Protein AF-A0A4Z0YHY6-F1 (afdb_monomer_lite)

InterPro domains:
  IPR015915 Kelch-type beta-propeller [G3DSA:2.120.10.80] (9-255)
  IPR015915 Kelch-type beta-propeller [SSF117281] (80-239)

Sequence (255 aa):
MCSILDQRIVGNRLFFSSGNYTFDDDGLPGHNTSSLYWLFLNDPINVSGPIDLNSLGSTDLPNDSLTGGTSPEAGGAAGTFFYDHTTLYLYAGLVGPEADGINNALWAFNSTIDSWSLVQVEGGKISFGNDSEGVHARIPAQSFNSSSPQWTFETATSGIQGLNILKGVMVYVRKGQADLLIAFGGYQTAYTGVEFAAWPWDRRPFSDVFIYDIFSNTWYQQTATSDLPDLRTEFCAGVSSAPDDSSFQITIHGG

Organism: NCBI:txid37992

Structure (mmCIF, N/CA/C/O backbone):
data_AF-A0A4Z0YHY6-F1
#
_entry.id   AF-A0A4Z0YHY6-F1
#
loop_
_atom_site.group_PDB
_atom_site.id
_atom_site.type_symbol
_atom_site.label_atom_id
_atom_site.label_alt_id
_atom_site.label_comp_id
_atom_site.label_asym_id
_atom_site.label_entity_id
_atom_site.label_seq_id
_atom_site.pdbx_PDB_ins_code
_atom_site.Cartn_x
_atom_site.Cartn_y
_atom_site.Cartn_z
_atom_site.occupancy
_atom_site.B_iso_or_equiv
_atom_site.auth_seq_id
_atom_site.auth_comp_id
_atom_site.auth_asym_id
_atom_site.auth_atom_id
_atom_site.pdbx_PDB_model_num
ATOM 1 N N . MET A 1 1 ? 8.750 -14.500 0.483 1.00 39.44 1 MET A N 1
ATOM 2 C CA . MET A 1 1 ? 7.722 -13.753 -0.281 1.00 39.44 1 MET A CA 1
ATOM 3 C C . MET A 1 1 ? 7.095 -12.577 0.469 1.00 39.44 1 MET A C 1
ATOM 5 O O . MET A 1 1 ? 6.501 -11.754 -0.202 1.00 39.44 1 MET A O 1
ATOM 9 N N . CYS A 1 2 ? 7.280 -12.411 1.788 1.00 39.66 2 CYS A N 1
ATOM 10 C CA . CYS A 1 2 ? 6.976 -11.142 2.484 1.00 39.66 2 CYS A CA 1
ATOM 11 C C . CYS A 1 2 ? 8.065 -10.062 2.334 1.00 39.66 2 CYS A C 1
ATOM 13 O O . CYS A 1 2 ? 8.022 -9.054 3.019 1.00 39.66 2 CYS A O 1
ATOM 15 N N . SER A 1 3 ? 9.047 -10.287 1.459 1.00 46.66 3 SER A N 1
ATOM 16 C CA . SER A 1 3 ? 10.070 -9.306 1.082 1.00 46.66 3 SER A CA 1
ATOM 17 C C . SER A 1 3 ? 9.666 -8.473 -0.137 1.00 46.66 3 SER A C 1
ATOM 19 O O . SER A 1 3 ? 10.367 -7.534 -0.482 1.00 46.66 3 SER A O 1
ATOM 21 N N . ILE A 1 4 ? 8.566 -8.837 -0.810 1.00 51.53 4 ILE A N 1
ATOM 22 C CA . ILE A 1 4 ? 7.998 -8.046 -1.899 1.00 51.53 4 ILE A CA 1
ATOM 23 C C . ILE A 1 4 ? 6.922 -7.170 -1.283 1.00 51.53 4 ILE A C 1
ATOM 25 O O . ILE A 1 4 ? 5.800 -7.625 -1.058 1.00 51.53 4 ILE A O 1
ATOM 29 N N . LEU A 1 5 ? 7.325 -5.959 -0.922 1.00 51.66 5 LEU A N 1
ATOM 30 C CA . LEU A 1 5 ? 6.415 -4.905 -0.508 1.00 51.66 5 LEU A CA 1
ATOM 31 C C . LEU A 1 5 ? 5.869 -4.229 -1.769 1.00 51.66 5 LEU A C 1
ATOM 33 O O . LEU A 1 5 ? 6.511 -4.233 -2.819 1.00 51.66 5 LEU A O 1
ATOM 37 N N . ASP A 1 6 ? 4.641 -3.729 -1.665 1.00 61.59 6 ASP A N 1
ATOM 38 C CA . ASP A 1 6 ? 3.981 -2.957 -2.715 1.00 61.59 6 ASP A CA 1
ATOM 39 C C . ASP A 1 6 ? 3.929 -3.631 -4.081 1.00 61.59 6 ASP A C 1
ATOM 41 O O . ASP A 1 6 ? 4.303 -3.065 -5.092 1.00 61.59 6 ASP A O 1
ATOM 45 N N . GLN A 1 7 ? 3.420 -4.851 -4.157 1.00 70.50 7 GLN A N 1
ATOM 46 C CA . GLN A 1 7 ? 3.238 -5.540 -5.426 1.00 70.50 7 GLN A CA 1
ATOM 47 C C . GLN A 1 7 ? 1.902 -5.198 -6.095 1.00 70.50 7 GLN A C 1
ATOM 49 O O . GLN A 1 7 ? 0.862 -5.031 -5.444 1.00 70.50 7 GLN A O 1
ATOM 54 N N . ARG A 1 8 ? 1.888 -5.161 -7.431 1.00 76.81 8 ARG A N 1
ATOM 55 C CA . ARG A 1 8 ? 0.658 -4.935 -8.201 1.00 76.81 8 ARG A CA 1
ATOM 56 C C . ARG A 1 8 ? 0.549 -5.834 -9.416 1.00 76.81 8 ARG A C 1
ATOM 58 O O . ARG A 1 8 ? 1.450 -5.889 -10.242 1.00 76.81 8 ARG A O 1
ATOM 65 N N . ILE A 1 9 ? -0.593 -6.505 -9.550 1.00 79.19 9 ILE A N 1
ATOM 66 C CA . ILE A 1 9 ? -0.907 -7.281 -10.751 1.00 79.19 9 ILE A CA 1
ATOM 67 C C . ILE A 1 9 ? -1.573 -6.373 -11.783 1.00 79.19 9 ILE A C 1
ATOM 69 O O . ILE A 1 9 ? -2.584 -5.730 -11.497 1.00 79.19 9 ILE A O 1
ATOM 73 N N . VAL A 1 10 ? -1.014 -6.370 -12.989 1.00 82.44 10 VAL A N 1
ATOM 74 C CA . VAL A 1 10 ? -1.435 -5.573 -14.141 1.00 82.44 10 VAL A CA 1
ATOM 75 C C . VAL A 1 10 ? -1.359 -6.458 -15.382 1.00 82.44 10 VAL A C 1
ATOM 77 O O . VAL A 1 10 ? -0.279 -6.841 -15.836 1.00 82.44 10 VAL A O 1
ATOM 80 N N . GLY A 1 11 ? -2.517 -6.845 -15.918 1.00 84.12 11 GLY A N 1
ATOM 81 C CA . GLY A 1 11 ? -2.578 -7.847 -16.983 1.00 84.12 11 GLY A CA 1
ATOM 82 C C . GLY A 1 11 ? -1.977 -9.181 -16.525 1.00 84.12 11 GLY A C 1
ATOM 83 O O . GLY A 1 11 ? -2.433 -9.754 -15.540 1.00 84.12 11 GLY A O 1
ATOM 84 N N . ASN A 1 12 ? -0.951 -9.668 -17.230 1.00 88.06 12 ASN A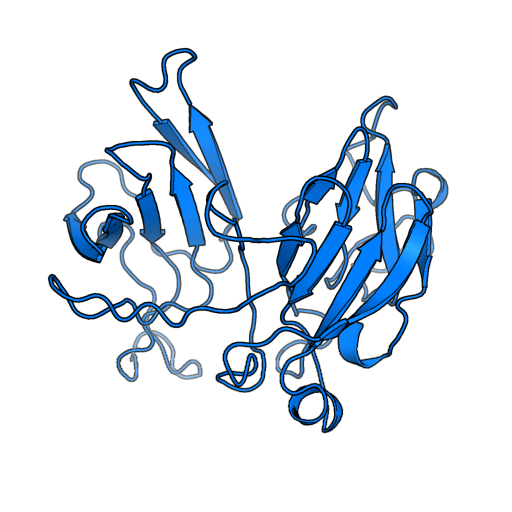 N 1
ATOM 85 C CA . ASN A 1 12 ? -0.218 -10.886 -16.863 1.00 88.06 12 ASN A CA 1
ATOM 86 C C . ASN A 1 12 ? 1.075 -10.615 -16.072 1.00 88.06 12 ASN A C 1
ATOM 88 O O . ASN A 1 12 ? 1.900 -11.518 -15.962 1.00 88.06 12 ASN A O 1
ATOM 92 N N . ARG A 1 13 ? 1.291 -9.393 -15.576 1.00 89.94 13 ARG A N 1
ATOM 93 C CA . ARG A 1 13 ? 2.526 -9.003 -14.892 1.00 89.94 13 ARG A CA 1
ATOM 94 C C . ARG A 1 13 ? 2.272 -8.685 -13.429 1.00 89.94 13 ARG A C 1
ATOM 96 O O . ARG A 1 13 ? 1.313 -7.987 -13.110 1.00 89.94 13 ARG A O 1
ATOM 103 N N . LEU A 1 14 ? 3.137 -9.185 -12.554 1.00 86.50 14 LEU A N 1
ATOM 104 C CA . LEU A 1 14 ? 3.212 -8.799 -11.147 1.00 86.50 14 LEU A CA 1
ATOM 105 C C . LEU A 1 14 ? 4.392 -7.846 -10.975 1.00 86.50 14 LEU A C 1
ATOM 107 O O . LEU A 1 14 ? 5.535 -8.289 -11.015 1.00 86.50 14 LEU A O 1
ATOM 111 N N . PHE A 1 15 ? 4.099 -6.564 -10.800 1.00 85.81 15 PHE A N 1
ATOM 112 C CA . PHE A 1 15 ? 5.071 -5.495 -10.600 1.00 85.81 15 PHE A CA 1
ATOM 113 C C . PHE A 1 15 ? 5.466 -5.359 -9.135 1.00 85.81 15 PHE A C 1
ATOM 115 O O . PHE A 1 15 ? 4.620 -5.565 -8.264 1.00 85.81 15 PHE A O 1
ATOM 122 N N . PHE A 1 16 ? 6.718 -4.984 -8.884 1.00 79.94 16 PHE A N 1
ATOM 123 C CA . PHE A 1 16 ? 7.255 -4.666 -7.562 1.00 79.94 16 PHE A CA 1
ATOM 124 C C . PHE A 1 16 ? 8.467 -3.727 -7.669 1.00 79.94 16 PHE A C 1
ATOM 126 O O . PHE A 1 16 ? 9.192 -3.736 -8.664 1.00 79.94 16 PHE A O 1
ATOM 133 N N . SER A 1 17 ? 8.660 -2.886 -6.658 1.00 77.00 17 SER A N 1
ATOM 134 C CA . SER A 1 17 ? 9.716 -1.866 -6.566 1.00 77.00 17 SER A CA 1
ATOM 135 C C . SER A 1 17 ? 10.022 -1.610 -5.090 1.00 77.00 17 SER A C 1
ATOM 137 O O . SER A 1 17 ? 9.303 -2.121 -4.238 1.00 77.00 17 SER A O 1
ATOM 139 N N . SER A 1 18 ? 11.062 -0.828 -4.793 1.00 64.06 18 SER A N 1
ATOM 140 C CA . SER A 1 18 ? 11.225 -0.132 -3.505 1.00 64.06 18 SER A CA 1
ATOM 141 C C . SER A 1 18 ? 11.144 -1.071 -2.285 1.00 64.06 18 SER A C 1
ATOM 143 O O . SER A 1 18 ? 10.117 -1.224 -1.631 1.00 64.06 18 SER A O 1
ATOM 145 N N . GLY A 1 19 ? 12.253 -1.757 -2.009 1.00 62.94 19 GLY A N 1
ATOM 146 C CA . GLY A 1 19 ? 12.391 -2.704 -0.905 1.00 62.94 19 GLY A CA 1
ATOM 147 C C . GLY A 1 19 ? 13.716 -3.461 -0.971 1.00 62.94 19 GLY A C 1
ATOM 148 O O . GLY A 1 19 ? 14.454 -3.357 -1.955 1.00 62.94 19 GLY A O 1
ATOM 149 N N . ASN A 1 20 ? 13.993 -4.243 0.072 1.00 67.06 20 ASN A N 1
ATOM 150 C CA . ASN A 1 20 ? 15.154 -5.124 0.133 1.00 67.06 20 ASN A CA 1
ATOM 151 C C . ASN A 1 20 ? 14.797 -6.513 -0.407 1.00 67.06 20 ASN A C 1
ATOM 153 O O . ASN A 1 20 ? 14.016 -7.258 0.194 1.00 67.06 20 ASN A O 1
ATOM 157 N N . TYR A 1 21 ? 15.417 -6.882 -1.524 1.00 73.06 21 TYR A N 1
ATOM 158 C CA . TYR A 1 21 ? 15.187 -8.150 -2.212 1.00 73.06 21 TYR A CA 1
ATOM 159 C C . TYR A 1 21 ? 16.458 -8.990 -2.210 1.00 73.06 21 TYR A C 1
ATOM 161 O O . TYR A 1 21 ? 17.564 -8.462 -2.239 1.00 73.06 21 TYR A O 1
ATOM 169 N N . THR A 1 22 ? 16.311 -10.312 -2.162 1.00 76.31 22 THR A N 1
ATOM 170 C CA . THR A 1 22 ? 17.435 -11.240 -2.334 1.00 76.31 22 THR A CA 1
ATOM 171 C C . THR A 1 22 ? 17.350 -11.842 -3.726 1.00 76.31 22 THR A C 1
ATOM 173 O O . THR A 1 22 ? 16.413 -12.600 -4.001 1.00 76.31 22 THR A O 1
ATOM 176 N N . PHE A 1 23 ? 18.315 -11.504 -4.576 1.00 81.31 23 PHE A N 1
ATOM 177 C CA . PHE A 1 23 ? 18.459 -12.046 -5.924 1.00 81.31 23 PHE A CA 1
ATOM 178 C C . PHE A 1 23 ? 19.578 -13.094 -5.989 1.00 81.31 23 PHE A C 1
ATOM 180 O O . PHE A 1 23 ? 20.282 -13.342 -5.008 1.00 81.31 23 PHE A O 1
ATOM 187 N N . ASP A 1 24 ? 19.690 -13.777 -7.123 1.00 82.94 24 ASP A N 1
ATOM 188 C CA . ASP A 1 24 ? 20.704 -14.799 -7.396 1.00 82.94 24 ASP A CA 1
ATOM 189 C C . ASP A 1 24 ? 21.985 -14.259 -8.068 1.00 82.94 24 ASP A C 1
ATOM 191 O O . ASP A 1 24 ? 22.780 -15.034 -8.601 1.00 82.94 24 ASP A O 1
ATOM 195 N N . ASP A 1 25 ? 22.212 -12.946 -8.019 1.00 76.44 25 ASP A N 1
ATOM 196 C CA . ASP A 1 25 ? 23.316 -12.234 -8.674 1.00 76.44 25 ASP A CA 1
ATOM 197 C C . ASP A 1 25 ? 24.628 -12.215 -7.889 1.00 76.44 25 ASP A C 1
ATOM 199 O O . ASP A 1 25 ? 25.696 -12.439 -8.464 1.00 76.44 25 ASP A O 1
ATOM 203 N N . ASP A 1 26 ? 24.576 -11.894 -6.599 1.00 70.06 26 ASP A N 1
ATOM 204 C CA . ASP A 1 26 ? 25.758 -11.500 -5.826 1.00 70.06 26 ASP A CA 1
ATOM 205 C C . ASP A 1 26 ? 26.006 -12.374 -4.586 1.00 70.06 26 ASP A C 1
ATOM 207 O O . ASP A 1 26 ? 27.059 -12.281 -3.947 1.00 70.06 26 ASP A O 1
ATOM 211 N N . GLY A 1 27 ? 25.063 -13.265 -4.262 1.00 70.94 27 GLY A N 1
ATOM 212 C CA . GLY A 1 27 ? 25.114 -14.116 -3.074 1.00 70.94 27 GLY A CA 1
ATOM 213 C C . GLY A 1 27 ? 25.055 -13.338 -1.754 1.00 70.94 27 GLY A C 1
ATOM 214 O O . GLY A 1 27 ? 25.327 -13.922 -0.698 1.00 70.94 27 GLY A O 1
ATOM 215 N N . LEU A 1 28 ? 24.729 -12.043 -1.794 1.00 67.38 28 LEU A N 1
ATOM 216 C CA . LEU A 1 28 ? 24.553 -11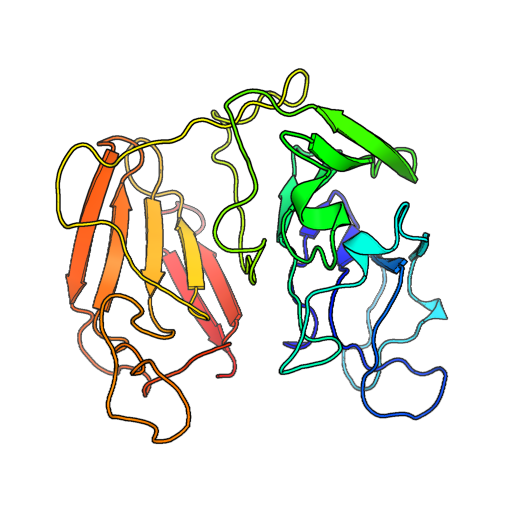.203 -0.621 1.00 67.38 28 LEU A CA 1
ATOM 217 C C . LEU A 1 28 ? 23.135 -11.371 -0.047 1.00 67.38 28 LEU A C 1
ATOM 219 O O . LEU A 1 28 ? 22.169 -11.622 -0.771 1.00 67.38 28 LEU A O 1
ATOM 223 N N . PRO A 1 29 ? 22.976 -11.244 1.282 1.00 64.56 29 PRO A N 1
ATOM 224 C CA . PRO A 1 29 ? 21.655 -11.074 1.877 1.00 64.56 29 PRO A CA 1
ATOM 225 C C . PRO A 1 29 ? 21.033 -9.755 1.388 1.00 64.56 29 PRO A C 1
ATOM 227 O O . PRO A 1 29 ? 21.762 -8.826 1.054 1.00 64.56 29 PRO A O 1
ATOM 230 N N . GLY A 1 30 ? 19.695 -9.706 1.333 1.00 68.94 30 GLY A N 1
ATOM 231 C CA . GLY A 1 30 ? 18.936 -8.769 0.495 1.00 68.94 30 GLY A CA 1
ATOM 232 C C . GLY A 1 30 ? 19.400 -7.307 0.464 1.00 68.94 30 GLY A C 1
ATOM 233 O O . GLY A 1 30 ? 19.801 -6.742 1.480 1.00 68.94 30 GLY A O 1
ATOM 234 N N . HIS A 1 31 ? 19.302 -6.707 -0.723 1.00 64.75 31 HIS A N 1
ATOM 235 C CA . HIS A 1 31 ? 19.806 -5.376 -1.037 1.00 64.75 31 HIS A CA 1
ATOM 236 C C . HIS A 1 31 ? 18.758 -4.509 -1.756 1.00 64.75 31 HIS A C 1
ATOM 238 O O . HIS A 1 31 ? 17.757 -5.001 -2.288 1.00 64.75 31 HIS A O 1
ATOM 244 N N . ASN A 1 32 ? 19.018 -3.200 -1.765 1.00 63.41 32 ASN A N 1
ATOM 245 C CA . ASN A 1 32 ? 18.187 -2.198 -2.420 1.00 63.41 32 ASN A CA 1
ATOM 246 C C . ASN A 1 32 ? 18.254 -2.253 -3.929 1.00 63.41 32 ASN A C 1
ATOM 248 O O . ASN A 1 32 ? 19.311 -2.484 -4.510 1.00 63.41 32 ASN A O 1
ATOM 252 N N . THR A 1 33 ? 17.145 -1.879 -4.554 1.00 67.50 33 THR A N 1
ATOM 253 C CA . THR A 1 33 ? 17.055 -1.822 -6.006 1.00 67.50 33 THR A CA 1
ATOM 254 C C . THR A 1 33 ? 16.672 -0.438 -6.498 1.00 67.50 33 THR A C 1
ATOM 256 O O . THR A 1 33 ? 15.883 0.267 -5.873 1.00 67.50 33 THR A O 1
ATOM 259 N N . SER A 1 34 ? 17.235 -0.057 -7.642 1.00 73.56 34 SER A N 1
ATOM 260 C CA . SER A 1 34 ? 16.927 1.184 -8.358 1.00 73.56 34 SER A CA 1
ATOM 261 C C . SER A 1 34 ? 16.074 0.934 -9.604 1.00 73.56 34 SER A C 1
ATOM 263 O O . SER A 1 34 ? 16.131 1.698 -10.570 1.00 73.56 34 SER A O 1
ATOM 265 N N . SER A 1 35 ? 15.303 -0.155 -9.602 1.00 81.38 35 SER A N 1
ATOM 266 C CA . SER A 1 35 ? 14.544 -0.616 -10.761 1.00 81.38 35 SER A CA 1
ATOM 267 C C . SER A 1 35 ? 13.123 -0.991 -10.368 1.00 81.38 35 SER A C 1
ATOM 269 O O . SER A 1 35 ? 12.872 -1.515 -9.283 1.00 81.38 35 SER A O 1
ATOM 271 N N . LEU A 1 36 ? 12.197 -0.762 -11.294 1.00 83.88 36 LEU A N 1
ATOM 272 C CA . LEU A 1 36 ? 10.888 -1.398 -11.271 1.00 83.88 36 LEU A CA 1
ATOM 273 C C . LEU A 1 36 ? 11.030 -2.776 -11.918 1.00 83.88 36 LEU A C 1
ATOM 275 O O . LEU A 1 36 ? 11.451 -2.862 -13.072 1.00 83.88 36 LEU A O 1
ATOM 279 N N . TYR A 1 37 ? 10.646 -3.827 -11.199 1.00 87.12 37 TYR A N 1
ATOM 280 C CA . TYR A 1 37 ? 10.663 -5.202 -11.691 1.00 87.12 37 TYR A CA 1
ATOM 281 C C . TYR A 1 37 ? 9.257 -5.724 -11.947 1.00 87.12 37 TYR A C 1
ATOM 283 O O . TYR A 1 37 ? 8.280 -5.267 -11.346 1.00 87.12 37 TYR A O 1
ATOM 291 N N . TRP A 1 38 ? 9.154 -6.739 -12.803 1.00 89.75 38 TRP A N 1
ATOM 292 C CA . TRP A 1 38 ? 7.947 -7.543 -12.916 1.00 89.75 38 TRP A CA 1
ATOM 293 C C . TRP A 1 38 ? 8.212 -9.007 -13.251 1.00 89.75 38 TRP A C 1
ATOM 295 O O . TRP A 1 38 ? 9.109 -9.350 -14.020 1.00 89.75 38 TRP A O 1
ATOM 305 N N . LEU A 1 39 ? 7.348 -9.864 -12.707 1.00 89.75 39 LEU A N 1
ATOM 306 C CA . LEU A 1 39 ? 7.235 -11.281 -13.049 1.00 89.75 39 LEU A CA 1
ATOM 307 C C . LEU A 1 39 ? 6.111 -11.488 -14.065 1.00 89.75 39 LEU A C 1
ATOM 309 O O . LEU A 1 39 ? 5.045 -10.879 -13.943 1.00 89.75 39 LEU A O 1
ATOM 313 N N . PHE A 1 40 ? 6.305 -12.398 -15.017 1.00 89.75 40 PHE A N 1
ATOM 314 C CA . PHE A 1 40 ? 5.243 -12.845 -15.917 1.00 89.75 40 PHE A CA 1
ATOM 315 C C . PHE A 1 40 ? 4.461 -13.999 -15.279 1.00 89.75 40 PHE A C 1
ATOM 317 O O . PHE A 1 40 ? 4.979 -15.086 -15.060 1.00 89.75 40 PHE A O 1
ATOM 324 N N . LEU A 1 41 ? 3.177 -13.780 -15.006 1.00 86.62 41 LEU A N 1
ATOM 325 C CA . LEU A 1 41 ? 2.289 -14.745 -14.343 1.00 86.62 41 LEU A CA 1
ATOM 326 C C . LEU A 1 41 ? 1.884 -15.931 -15.229 1.00 86.62 41 LEU A C 1
ATOM 328 O O . LEU A 1 41 ? 1.258 -16.873 -14.748 1.00 86.62 41 LEU A O 1
ATOM 332 N N . ASN A 1 42 ? 2.215 -15.877 -16.519 1.00 89.56 42 ASN A N 1
ATOM 333 C CA . ASN A 1 42 ? 2.017 -16.995 -17.438 1.00 89.56 42 ASN A CA 1
ATOM 334 C C . ASN A 1 42 ? 3.170 -18.006 -17.383 1.00 89.56 42 ASN A C 1
ATOM 336 O O . ASN A 1 42 ? 3.014 -19.114 -17.896 1.00 89.56 42 ASN A O 1
ATOM 340 N N . ASP A 1 43 ? 4.290 -17.633 -16.763 1.00 86.75 43 ASP A N 1
ATOM 341 C CA . ASP A 1 43 ? 5.480 -18.462 -16.672 1.00 86.75 43 ASP A CA 1
ATOM 342 C C . ASP A 1 43 ? 5.590 -19.086 -15.270 1.00 86.75 43 ASP A C 1
ATOM 344 O O . ASP A 1 43 ? 5.167 -18.482 -14.278 1.00 86.75 43 ASP A O 1
ATOM 348 N N . PRO A 1 44 ? 6.123 -20.314 -15.139 1.00 82.88 44 PRO A N 1
ATOM 349 C CA . PRO A 1 44 ? 6.373 -20.910 -13.833 1.00 82.88 44 PRO A CA 1
ATOM 350 C C . PRO A 1 44 ? 7.409 -20.095 -13.053 1.00 82.88 44 PRO A C 1
ATOM 352 O O . PRO A 1 44 ? 8.513 -19.866 -13.539 1.00 82.88 44 PRO A O 1
ATOM 355 N N . ILE A 1 45 ? 7.077 -19.723 -11.817 1.00 79.50 45 ILE A N 1
ATOM 356 C CA . ILE A 1 45 ? 7.968 -18.961 -10.936 1.00 79.50 45 ILE A CA 1
ATOM 357 C C . ILE A 1 45 ? 8.483 -19.890 -9.839 1.00 79.50 45 ILE A C 1
ATOM 359 O O . ILE A 1 45 ? 7.695 -20.511 -9.119 1.00 79.50 45 ILE A O 1
ATOM 363 N N . ASN A 1 46 ? 9.806 -19.983 -9.689 1.00 77.06 46 ASN A N 1
ATOM 364 C CA . ASN A 1 46 ? 10.390 -20.675 -8.548 1.00 77.06 46 ASN A CA 1
ATOM 365 C C . ASN A 1 46 ? 10.242 -19.805 -7.295 1.00 77.06 46 ASN A C 1
ATOM 367 O O . ASN A 1 46 ? 10.780 -18.708 -7.210 1.00 77.06 46 ASN A O 1
ATOM 371 N N . VAL A 1 47 ? 9.510 -20.319 -6.312 1.00 72.94 47 VAL A N 1
ATOM 372 C CA . VAL A 1 47 ? 9.253 -19.630 -5.040 1.00 72.94 47 VAL A CA 1
ATOM 373 C C . VAL A 1 47 ? 10.226 -20.046 -3.931 1.00 72.94 47 VAL A C 1
ATOM 375 O O . VAL A 1 47 ? 10.114 -19.580 -2.798 1.00 72.94 47 VAL A O 1
ATOM 378 N N . SER A 1 48 ? 11.152 -20.959 -4.242 1.00 73.06 48 SER A N 1
ATOM 379 C CA . SER A 1 48 ? 12.129 -21.533 -3.323 1.00 73.06 48 SER A CA 1
ATOM 380 C C . SER A 1 48 ? 13.527 -20.994 -3.620 1.00 73.06 48 SER A C 1
ATOM 382 O O . SER A 1 48 ? 14.192 -21.469 -4.541 1.00 73.06 48 SER A O 1
ATOM 384 N N . GLY A 1 49 ? 13.991 -20.061 -2.786 1.00 75.69 49 GLY A N 1
ATOM 385 C CA . GLY A 1 49 ? 15.323 -19.454 -2.869 1.00 75.69 49 GLY A CA 1
ATOM 386 C C . GLY A 1 49 ? 15.289 -17.961 -3.223 1.00 75.69 49 GLY A C 1
ATOM 387 O O . GLY A 1 49 ? 14.217 -17.352 -3.162 1.00 75.69 49 GLY A O 1
ATOM 388 N N . PRO A 1 50 ? 16.457 -17.369 -3.539 1.00 79.62 50 PRO A N 1
ATOM 389 C CA . PRO A 1 50 ? 16.557 -16.027 -4.111 1.00 79.62 50 PRO A CA 1
ATOM 390 C C . PRO A 1 50 ? 15.775 -15.886 -5.425 1.00 79.62 50 PRO A C 1
ATOM 392 O O . PRO A 1 50 ? 15.518 -16.877 -6.109 1.00 79.62 50 PRO A O 1
ATOM 395 N N . ILE A 1 51 ? 15.394 -14.655 -5.768 1.00 81.94 51 ILE A N 1
ATOM 396 C CA . ILE A 1 51 ? 14.681 -14.337 -7.012 1.00 81.94 51 ILE A CA 1
ATOM 397 C C . ILE A 1 51 ? 15.677 -14.383 -8.182 1.00 81.94 51 ILE A C 1
ATOM 399 O O . ILE A 1 51 ? 16.680 -13.679 -8.144 1.00 81.94 51 ILE A O 1
ATOM 403 N N . ASP A 1 52 ? 15.383 -15.174 -9.218 1.00 86.06 52 ASP A N 1
ATOM 404 C CA . ASP A 1 52 ? 16.195 -15.234 -10.445 1.00 86.06 52 ASP A CA 1
ATOM 405 C C . ASP A 1 52 ? 16.022 -13.952 -11.264 1.00 86.06 52 ASP A C 1
ATOM 407 O O . ASP A 1 52 ? 14.944 -13.710 -11.819 1.00 86.06 52 ASP A O 1
ATOM 411 N N . LEU A 1 53 ? 17.070 -13.132 -11.363 1.00 85.06 53 LEU A N 1
ATOM 412 C CA . LEU A 1 53 ? 17.017 -11.861 -12.098 1.00 85.06 53 LEU A CA 1
ATOM 413 C C . LEU A 1 53 ? 16.737 -12.042 -13.591 1.00 85.06 53 LEU A C 1
ATOM 415 O O . LEU A 1 53 ? 16.111 -11.178 -14.201 1.00 85.06 53 LEU A O 1
ATOM 419 N N . ASN A 1 54 ? 17.132 -13.171 -14.183 1.00 86.31 54 ASN A N 1
ATOM 420 C CA . ASN A 1 54 ? 16.881 -13.448 -15.600 1.00 86.31 54 ASN A CA 1
ATOM 421 C C . ASN A 1 54 ? 15.412 -13.794 -15.875 1.00 86.31 54 ASN A C 1
ATOM 423 O O . ASN A 1 54 ? 14.984 -13.781 -17.029 1.00 86.31 54 ASN A O 1
ATOM 427 N N . SER A 1 55 ? 14.642 -14.105 -14.828 1.00 86.75 55 SER A N 1
ATOM 428 C CA . SER A 1 55 ? 13.200 -14.359 -14.916 1.00 86.75 55 SER A CA 1
ATOM 429 C C . SER A 1 55 ? 12.352 -13.081 -14.868 1.00 86.75 55 SER A C 1
ATOM 431 O O . SER A 1 55 ? 11.133 -13.140 -15.047 1.00 86.75 55 SER A O 1
ATOM 433 N N . LEU A 1 56 ? 12.982 -11.926 -14.633 1.00 89.12 56 LEU A N 1
ATOM 434 C CA . LEU A 1 56 ? 12.310 -10.644 -14.460 1.00 89.12 56 LEU A CA 1
ATOM 435 C C . LEU A 1 56 ? 12.391 -9.791 -15.724 1.00 89.12 56 LEU A C 1
ATOM 437 O O . LEU A 1 56 ? 13.417 -9.729 -16.399 1.00 89.12 56 LEU A O 1
ATOM 441 N N . GLY A 1 57 ? 11.317 -9.057 -16.001 1.00 91.56 57 GLY A N 1
ATOM 442 C CA . GLY A 1 57 ? 11.445 -7.817 -16.757 1.00 91.56 57 GLY A CA 1
ATOM 443 C C . GLY A 1 57 ? 11.768 -6.664 -15.811 1.00 91.56 57 GLY A C 1
ATOM 444 O O . GLY A 1 57 ? 11.370 -6.687 -14.642 1.00 91.56 57 GLY A O 1
ATOM 445 N N . SER A 1 58 ? 12.497 -5.665 -16.303 1.00 90.38 58 SER A N 1
ATOM 446 C CA . SER A 1 58 ? 12.863 -4.499 -15.507 1.00 90.38 58 SER A CA 1
ATOM 447 C C . SER A 1 58 ? 12.990 -3.227 -16.341 1.00 90.38 58 SER A C 1
ATOM 449 O O . SER A 1 58 ? 13.196 -3.258 -17.556 1.00 90.38 58 SER A O 1
ATOM 451 N N . THR A 1 59 ? 12.869 -2.092 -15.660 1.00 89.62 59 THR A N 1
ATOM 452 C CA . THR A 1 59 ? 13.288 -0.778 -16.152 1.00 89.62 59 THR A CA 1
ATOM 453 C C . THR A 1 59 ? 13.929 -0.002 -15.013 1.00 89.62 59 THR A C 1
ATOM 455 O O . THR A 1 59 ? 13.520 -0.137 -13.856 1.00 89.62 59 THR A O 1
ATOM 458 N N . ASP A 1 60 ? 14.881 0.865 -15.346 1.00 86.19 60 ASP A N 1
ATOM 459 C CA . ASP A 1 60 ? 15.415 1.830 -14.390 1.00 86.19 60 ASP A CA 1
ATOM 460 C C . ASP A 1 60 ? 14.301 2.754 -13.893 1.00 86.19 60 ASP A C 1
ATOM 462 O O . ASP A 1 60 ? 13.374 3.106 -14.642 1.00 86.19 60 ASP A O 1
ATOM 466 N N . LEU A 1 61 ? 14.389 3.134 -12.618 1.00 80.62 61 LEU A N 1
ATOM 467 C CA . LEU A 1 61 ? 13.531 4.167 -12.059 1.00 80.62 61 LEU A CA 1
ATOM 468 C C . LEU A 1 61 ? 13.890 5.525 -12.689 1.00 80.62 61 LEU A C 1
ATOM 470 O O . LEU A 1 61 ? 15.064 5.830 -12.896 1.00 80.62 61 LEU A O 1
ATOM 474 N N . PRO A 1 62 ? 12.900 6.381 -12.980 1.00 79.69 62 PRO A N 1
ATOM 475 C CA . PRO A 1 62 ? 13.125 7.650 -13.671 1.00 79.69 62 PRO A CA 1
ATOM 476 C C . PRO A 1 62 ? 13.761 8.726 -12.778 1.00 79.69 62 PRO A C 1
ATOM 478 O O . PRO A 1 62 ? 14.074 9.818 -13.258 1.00 79.69 62 PRO A O 1
ATOM 481 N N . ASN A 1 63 ? 13.897 8.463 -11.475 1.00 75.62 63 ASN A N 1
ATOM 482 C CA . ASN A 1 63 ? 14.449 9.400 -10.511 1.00 75.62 63 ASN A CA 1
ATOM 483 C C . ASN A 1 63 ? 14.954 8.681 -9.251 1.00 75.62 63 ASN A C 1
ATOM 485 O O . ASN A 1 63 ? 14.263 7.803 -8.735 1.00 75.62 63 ASN A O 1
ATOM 489 N N . ASP A 1 64 ? 16.095 9.122 -8.716 1.00 69.81 64 ASP A N 1
ATOM 490 C CA . ASP A 1 64 ? 16.712 8.558 -7.507 1.00 69.81 64 ASP A CA 1
ATOM 491 C C . ASP A 1 64 ? 15.821 8.676 -6.267 1.00 69.81 64 ASP A C 1
ATOM 493 O O . ASP A 1 64 ? 15.906 7.845 -5.367 1.00 69.81 64 ASP A O 1
ATOM 497 N N . SER A 1 65 ? 14.910 9.652 -6.228 1.00 65.25 65 SER A N 1
ATOM 498 C CA . SER A 1 65 ? 13.931 9.751 -5.143 1.00 65.25 65 SER A CA 1
ATOM 499 C C . SER A 1 65 ? 13.062 8.494 -5.023 1.00 65.25 65 SER A C 1
ATOM 501 O O . SER A 1 65 ? 12.663 8.158 -3.924 1.00 65.25 65 SER A O 1
ATOM 503 N N . LEU A 1 66 ? 12.832 7.727 -6.094 1.00 67.31 66 LEU A N 1
ATOM 504 C CA . LEU A 1 66 ? 12.037 6.489 -6.043 1.00 67.31 66 LEU A CA 1
ATOM 505 C C . LEU A 1 66 ? 12.791 5.277 -5.466 1.00 67.31 66 LEU A C 1
ATOM 507 O O . LEU A 1 66 ? 12.208 4.201 -5.321 1.00 67.31 66 LEU A O 1
ATOM 511 N N . THR A 1 67 ? 14.079 5.426 -5.155 1.00 61.53 67 THR A N 1
ATOM 512 C CA . THR A 1 67 ? 14.930 4.324 -4.675 1.00 61.53 67 THR A CA 1
ATOM 513 C C . THR A 1 67 ? 14.715 3.974 -3.195 1.00 61.53 67 THR A C 1
ATOM 515 O O . THR A 1 67 ? 15.294 2.999 -2.717 1.00 61.53 67 THR A O 1
ATOM 518 N N . GLY A 1 68 ? 13.855 4.707 -2.473 1.00 54.53 68 GLY A N 1
ATOM 519 C CA . GLY A 1 68 ? 13.452 4.415 -1.092 1.00 54.53 68 GLY A CA 1
ATOM 520 C C . GLY A 1 68 ? 13.714 5.558 -0.098 1.00 54.53 68 GLY A C 1
ATOM 521 O O . GLY A 1 68 ? 14.275 6.577 -0.471 1.00 54.53 68 GLY A O 1
ATOM 522 N N . GLY A 1 69 ? 13.297 5.332 1.161 1.00 49.69 69 GLY A N 1
ATOM 523 C CA . GLY A 1 69 ? 13.146 6.182 2.366 1.00 49.69 69 GLY A CA 1
ATOM 524 C C . GLY A 1 69 ? 14.413 6.346 3.228 1.00 49.69 69 GLY A C 1
ATOM 525 O O . GLY A 1 69 ? 15.366 5.576 3.101 1.00 49.69 69 GLY A O 1
ATOM 526 N N . THR A 1 70 ? 14.449 7.350 4.121 1.00 44.91 70 THR A N 1
ATOM 527 C CA . THR A 1 70 ? 15.582 7.593 5.040 1.00 44.91 70 THR A CA 1
ATOM 528 C C . THR A 1 70 ? 15.449 6.782 6.330 1.00 44.91 70 THR A C 1
ATOM 530 O O . THR A 1 70 ? 14.378 6.787 6.921 1.00 44.91 70 THR A O 1
ATOM 533 N N . SER A 1 71 ? 16.570 6.195 6.780 1.00 37.44 71 SER A N 1
ATOM 534 C CA . SER A 1 71 ? 16.952 5.751 8.145 1.00 37.44 71 SER A CA 1
ATOM 535 C C . SER A 1 71 ? 15.877 5.823 9.266 1.00 37.44 71 SER A C 1
ATOM 537 O O . SER A 1 71 ? 15.314 6.894 9.495 1.00 37.44 71 SER A O 1
ATOM 539 N N . PRO A 1 72 ? 15.664 4.748 10.065 1.00 41.44 72 PRO A N 1
ATOM 540 C CA . PRO A 1 72 ? 16.729 3.891 10.598 1.00 41.44 72 PRO A CA 1
ATOM 541 C C . PRO A 1 72 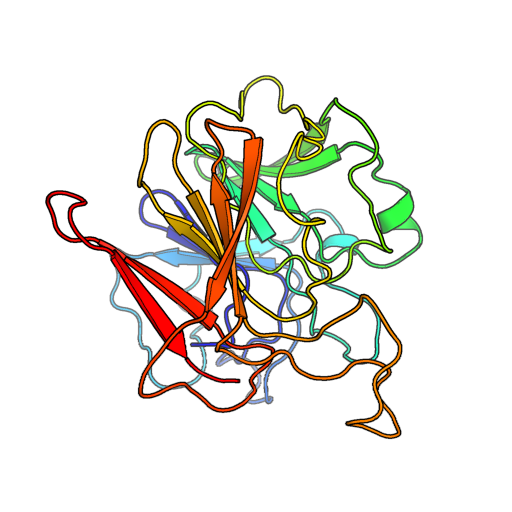? 17.134 2.706 9.720 1.00 41.44 72 PRO A C 1
ATOM 543 O O . PRO A 1 72 ? 18.170 2.109 9.994 1.00 41.44 72 PRO A O 1
ATOM 546 N N . GLU A 1 73 ? 16.409 2.402 8.642 1.00 47.06 73 GLU A N 1
ATOM 547 C CA . GLU A 1 73 ? 16.814 1.345 7.712 1.00 47.06 73 GLU A CA 1
ATOM 548 C C . GLU A 1 73 ? 17.122 1.905 6.325 1.00 47.06 73 GLU A C 1
ATOM 550 O O . GLU A 1 73 ? 16.243 2.367 5.598 1.00 47.06 73 GLU A O 1
ATOM 555 N N . ALA A 1 74 ? 18.402 1.856 5.948 1.00 38.28 74 ALA A N 1
ATOM 556 C CA . ALA A 1 74 ? 18.791 1.967 4.552 1.00 38.28 74 ALA A CA 1
ATOM 557 C C . ALA A 1 74 ? 18.132 0.805 3.791 1.00 38.28 74 ALA A C 1
ATOM 559 O O . ALA A 1 74 ? 18.483 -0.354 4.000 1.00 38.28 74 ALA A O 1
ATOM 560 N N . GLY A 1 75 ? 17.155 1.130 2.945 1.00 40.09 75 GLY A N 1
ATOM 561 C CA . GLY A 1 75 ? 16.489 0.168 2.069 1.00 40.09 75 GLY A CA 1
ATOM 562 C C . GLY A 1 75 ? 15.161 -0.432 2.489 1.00 40.09 75 GLY A C 1
ATOM 563 O O . GLY A 1 75 ? 14.670 -1.368 1.863 1.00 40.09 75 GLY A O 1
ATOM 564 N N . GLY A 1 76 ? 14.546 0.127 3.526 1.00 43.22 76 GLY A N 1
ATOM 565 C CA . GLY A 1 76 ? 13.270 -0.364 4.043 1.00 43.22 76 GLY A CA 1
ATOM 566 C C . GLY A 1 76 ? 12.003 0.272 3.461 1.00 43.22 76 GLY A C 1
ATOM 567 O O . GLY A 1 76 ? 10.926 -0.020 3.966 1.00 43.22 76 GLY A O 1
ATOM 568 N N . ALA A 1 77 ? 12.059 1.169 2.473 1.00 51.38 77 ALA A N 1
ATOM 569 C CA . ALA A 1 77 ? 10.882 2.004 2.214 1.00 51.38 77 ALA A CA 1
ATOM 570 C C . ALA A 1 77 ? 9.960 1.480 1.117 1.00 51.38 77 ALA A C 1
ATOM 572 O O . ALA A 1 77 ? 10.177 1.709 -0.073 1.00 51.38 77 ALA A O 1
ATOM 573 N N . ALA A 1 78 ? 8.895 0.852 1.599 1.00 51.94 78 ALA A N 1
ATOM 574 C CA . ALA A 1 78 ? 7.642 0.608 0.910 1.00 51.94 78 ALA A CA 1
ATOM 575 C C . ALA A 1 78 ? 7.068 1.904 0.298 1.00 51.94 78 ALA A C 1
ATOM 577 O O . ALA A 1 78 ? 6.852 2.900 1.003 1.00 51.94 78 ALA A O 1
ATOM 578 N N . GLY A 1 79 ? 6.836 1.879 -1.012 1.00 56.44 79 GLY A N 1
ATOM 579 C CA . GLY A 1 79 ? 6.083 2.881 -1.755 1.00 56.44 79 GLY A CA 1
ATOM 580 C C . GLY A 1 79 ? 4.924 2.196 -2.467 1.00 56.44 79 GLY A C 1
ATOM 581 O O . GLY A 1 79 ? 5.129 1.267 -3.234 1.00 56.44 79 GLY A O 1
ATOM 582 N N . THR A 1 80 ? 3.694 2.647 -2.254 1.00 62.56 80 THR A N 1
ATOM 583 C CA . THR A 1 80 ? 2.499 1.980 -2.762 1.00 62.56 80 THR A CA 1
ATOM 584 C C . THR A 1 80 ? 2.190 2.304 -4.227 1.00 62.56 80 THR A C 1
ATOM 586 O O . THR A 1 80 ? 2.302 3.447 -4.677 1.00 62.56 80 THR A O 1
ATOM 589 N N . PHE A 1 81 ? 1.725 1.302 -4.981 1.00 71.62 81 PHE A N 1
ATOM 590 C CA . PHE A 1 81 ? 1.195 1.505 -6.332 1.00 71.62 81 PHE A CA 1
ATOM 591 C C . PHE A 1 81 ? -0.310 1.800 -6.316 1.00 71.62 81 PHE A C 1
ATOM 593 O O . PHE A 1 81 ? -1.139 0.930 -6.016 1.00 71.62 81 PHE A O 1
ATOM 600 N N . PHE A 1 82 ? -0.687 2.988 -6.781 1.00 73.62 82 PHE A N 1
ATOM 601 C CA . PHE A 1 82 ? -2.018 3.228 -7.337 1.00 73.62 82 PHE A CA 1
ATOM 602 C C . PHE A 1 82 ? -2.061 2.691 -8.771 1.00 73.62 82 PHE A C 1
ATOM 604 O O . PHE A 1 82 ? -1.039 2.613 -9.446 1.00 73.62 82 PHE A O 1
ATOM 611 N N . TYR A 1 83 ? -3.228 2.263 -9.247 1.00 74.19 83 TYR A N 1
ATOM 612 C CA . TYR A 1 83 ? -3.332 1.629 -10.560 1.00 74.19 83 TYR A CA 1
ATOM 613 C C . TYR A 1 83 ? -4.708 1.818 -11.184 1.00 74.19 83 TYR A C 1
ATOM 615 O O . TYR A 1 83 ? -5.718 1.657 -10.499 1.00 74.19 83 TYR A O 1
ATOM 623 N N . ASP A 1 84 ? -4.733 2.091 -12.487 1.00 70.44 84 ASP A N 1
ATOM 624 C CA . ASP A 1 84 ? -5.940 2.429 -13.247 1.00 70.44 84 ASP A CA 1
ATOM 625 C C . ASP A 1 84 ? -6.290 1.445 -14.381 1.00 70.44 84 ASP A C 1
ATOM 627 O O . ASP A 1 84 ? -7.047 1.806 -15.280 1.00 70.44 84 ASP A O 1
ATOM 631 N N . HIS A 1 85 ? -5.786 0.206 -14.328 1.00 74.25 85 HIS A N 1
ATOM 632 C CA . HIS A 1 85 ? -5.873 -0.836 -15.376 1.00 74.25 85 HIS A CA 1
ATOM 633 C C . HIS A 1 85 ? -4.777 -0.806 -16.450 1.00 74.25 85 HIS A C 1
ATOM 635 O O . HIS A 1 85 ? -4.607 -1.795 -17.162 1.00 74.25 85 HIS A O 1
ATOM 641 N N . THR A 1 86 ? -4.002 0.272 -16.553 1.00 80.94 86 THR A N 1
ATOM 642 C CA . THR A 1 86 ? -2.879 0.346 -17.508 1.00 80.94 86 THR A CA 1
ATOM 643 C C . THR A 1 86 ? -1.635 0.999 -16.930 1.00 80.94 86 THR A C 1
ATOM 645 O O . THR A 1 86 ? -0.519 0.659 -17.327 1.00 80.94 86 THR A O 1
ATOM 648 N N . THR A 1 87 ? -1.818 1.888 -15.966 1.00 84.00 87 THR A N 1
ATOM 649 C CA . THR A 1 87 ? -0.797 2.781 -15.446 1.00 84.00 87 THR A CA 1
ATOM 650 C C . THR A 1 87 ? -0.640 2.549 -13.958 1.00 84.00 87 THR A C 1
ATOM 652 O O . THR A 1 87 ? -1.619 2.593 -13.213 1.00 84.00 87 THR A O 1
ATOM 655 N N . LEU A 1 88 ? 0.591 2.289 -13.530 1.00 83.62 88 LEU A N 1
ATOM 656 C CA . LEU A 1 88 ? 0.988 2.252 -12.127 1.00 83.62 88 LEU A CA 1
ATOM 657 C C . LEU A 1 88 ? 1.438 3.650 -11.719 1.00 83.62 88 LEU A C 1
ATOM 659 O O . LEU A 1 88 ? 2.315 4.203 -12.369 1.00 83.62 88 LEU A O 1
ATOM 663 N N . TYR A 1 89 ? 0.884 4.209 -10.652 1.00 80.19 89 TYR A N 1
ATOM 664 C CA . TYR A 1 89 ? 1.330 5.474 -10.077 1.00 80.19 89 TYR A CA 1
ATOM 665 C C . TYR A 1 89 ? 2.012 5.183 -8.749 1.00 80.19 89 TYR A C 1
ATOM 667 O O . TYR A 1 89 ? 1.407 4.586 -7.858 1.00 80.19 89 TYR A O 1
ATOM 675 N N . LEU A 1 90 ? 3.271 5.584 -8.639 1.00 76.12 90 LEU A N 1
ATOM 676 C CA . LEU A 1 90 ? 4.097 5.341 -7.466 1.00 76.12 90 LEU A CA 1
ATOM 677 C C . LEU A 1 90 ? 3.866 6.455 -6.453 1.00 76.12 90 LEU A C 1
ATOM 679 O O . LEU A 1 90 ? 3.981 7.631 -6.798 1.00 76.12 90 LEU A O 1
ATOM 683 N N . TYR A 1 91 ? 3.550 6.075 -5.220 1.00 69.31 91 TYR A N 1
ATOM 684 C CA . TYR A 1 91 ? 3.283 6.981 -4.108 1.00 69.31 91 TYR A CA 1
ATOM 685 C C . TYR A 1 91 ? 4.011 6.497 -2.854 1.00 69.31 91 TYR A C 1
ATOM 687 O O . TYR A 1 91 ? 3.903 5.329 -2.506 1.00 69.31 91 TYR A O 1
ATOM 695 N N . ALA A 1 92 ? 4.651 7.411 -2.125 1.00 56.41 92 ALA A N 1
ATOM 696 C CA . ALA A 1 92 ? 5.534 7.134 -0.984 1.00 56.41 92 ALA A CA 1
ATOM 697 C C . ALA A 1 92 ? 6.860 6.438 -1.357 1.00 56.41 92 ALA A C 1
ATOM 699 O O . ALA A 1 92 ? 7.027 5.918 -2.460 1.00 56.41 92 ALA A O 1
ATOM 700 N N . GLY A 1 93 ? 7.828 6.506 -0.436 1.00 51.78 93 GLY A N 1
ATOM 701 C CA . GLY A 1 93 ? 9.192 5.999 -0.628 1.00 51.78 93 GLY A CA 1
ATOM 702 C C . GLY A 1 93 ? 10.198 7.034 -1.143 1.00 51.78 93 GLY A C 1
ATOM 703 O O . GLY A 1 93 ? 11.287 6.639 -1.547 1.00 51.78 93 GLY A O 1
ATOM 704 N N . LEU A 1 94 ? 9.858 8.332 -1.129 1.00 51.62 94 LEU A N 1
ATOM 705 C CA . LEU A 1 94 ? 10.760 9.399 -1.570 1.00 51.62 94 LEU A CA 1
ATOM 706 C C . LEU A 1 94 ? 11.733 9.830 -0.461 1.00 51.62 94 LEU A C 1
ATOM 708 O O . LEU A 1 94 ? 11.331 10.037 0.683 1.00 51.62 94 LEU A O 1
ATOM 712 N N . VAL A 1 95 ? 13.013 10.007 -0.804 1.00 49.84 95 VAL A N 1
ATOM 713 C CA . VAL A 1 95 ? 14.049 10.586 0.075 1.00 49.84 95 VAL A CA 1
ATOM 714 C C . VAL A 1 95 ? 14.582 11.885 -0.469 1.00 49.84 95 VAL A C 1
ATOM 716 O O . VAL A 1 95 ? 14.764 12.040 -1.672 1.00 49.84 95 VAL A O 1
ATOM 719 N N . GLY A 1 96 ? 14.938 12.761 0.469 1.00 45.41 96 GLY A N 1
ATOM 720 C CA . GLY A 1 96 ? 15.736 13.946 0.211 1.00 45.41 96 GLY A CA 1
ATOM 721 C C . GLY A 1 96 ? 14.885 15.191 -0.023 1.00 45.41 96 GLY A C 1
ATOM 722 O O . GLY A 1 96 ? 13.655 15.123 0.012 1.00 45.41 96 GLY A O 1
ATOM 723 N N . PRO A 1 97 ? 15.528 16.351 -0.242 1.00 45.97 97 PRO A N 1
ATOM 724 C CA . PRO A 1 97 ? 14.852 17.600 -0.610 1.00 45.97 97 PRO A CA 1
ATOM 725 C C . PRO A 1 97 ? 13.891 17.458 -1.803 1.00 45.97 97 PRO A C 1
ATOM 727 O O . PRO A 1 97 ? 13.006 18.288 -2.000 1.00 45.97 97 PRO A O 1
ATOM 730 N N . GLU A 1 98 ? 14.081 16.419 -2.614 1.00 47.62 98 GLU A N 1
ATOM 731 C CA . GLU A 1 98 ? 13.284 16.067 -3.779 1.00 47.62 98 GLU A CA 1
ATOM 732 C C . GLU A 1 98 ? 11.891 15.525 -3.410 1.00 47.62 98 GLU A C 1
ATOM 734 O O . GLU A 1 98 ? 10.951 15.776 -4.166 1.00 47.62 98 GLU A O 1
ATOM 739 N N . ALA A 1 99 ? 11.725 14.875 -2.248 1.00 50.03 99 ALA A N 1
ATOM 740 C CA . ALA A 1 99 ? 10.419 14.447 -1.722 1.00 50.03 99 ALA A CA 1
ATOM 741 C C . ALA A 1 99 ? 9.501 15.657 -1.461 1.00 50.03 99 ALA A C 1
ATOM 743 O O . ALA A 1 99 ? 8.344 15.688 -1.873 1.00 50.03 99 ALA A O 1
ATOM 744 N N . ASP A 1 100 ? 10.070 16.737 -0.919 1.00 48.94 100 ASP A N 1
ATOM 745 C CA . ASP A 1 100 ? 9.385 18.024 -0.738 1.00 48.94 100 ASP A CA 1
ATOM 746 C C . ASP A 1 100 ? 9.218 18.819 -2.055 1.00 48.94 100 ASP A C 1
ATOM 748 O O . ASP A 1 100 ? 8.494 19.824 -2.107 1.00 48.94 100 ASP A O 1
ATOM 752 N N . GLY A 1 101 ? 9.906 18.401 -3.126 1.00 50.25 101 GLY A N 1
ATOM 753 C CA . GLY A 1 101 ? 9.970 19.078 -4.423 1.00 50.25 101 GLY A CA 1
ATOM 754 C C . GLY A 1 101 ? 8.878 18.662 -5.410 1.00 50.25 101 GLY A C 1
ATOM 755 O O . GLY A 1 101 ? 8.467 19.478 -6.239 1.00 50.25 101 GLY A O 1
ATOM 756 N N . ILE A 1 102 ? 8.355 17.436 -5.303 1.00 53.84 102 ILE A N 1
ATOM 757 C CA . ILE A 1 102 ? 7.272 16.916 -6.155 1.00 53.84 102 ILE A CA 1
ATOM 758 C C . ILE A 1 102 ? 5.919 17.148 -5.465 1.00 53.84 102 ILE A C 1
ATOM 760 O O . ILE A 1 102 ? 5.154 16.236 -5.164 1.00 53.84 102 ILE A O 1
ATOM 764 N N . ASN A 1 103 ? 5.593 18.417 -5.214 1.00 60.97 103 ASN A N 1
ATOM 765 C CA . ASN A 1 103 ? 4.244 18.761 -4.775 1.00 60.97 103 ASN A CA 1
ATOM 766 C C . ASN A 1 103 ? 3.279 18.473 -5.933 1.00 60.97 103 ASN A C 1
ATOM 768 O O . ASN A 1 103 ? 3.424 19.059 -7.004 1.00 60.97 103 ASN A O 1
ATOM 772 N N . ASN A 1 104 ? 2.271 17.631 -5.696 1.00 69.69 104 ASN A N 1
ATOM 773 C CA . ASN A 1 104 ? 1.149 17.422 -6.616 1.00 69.69 104 ASN A CA 1
ATOM 774 C C . ASN A 1 104 ? 1.531 16.705 -7.921 1.00 69.69 104 ASN A C 1
ATOM 776 O O . ASN A 1 104 ? 0.930 16.967 -8.959 1.00 69.69 104 ASN A O 1
ATOM 780 N N . ALA A 1 105 ? 2.515 15.803 -7.903 1.00 74.25 105 ALA A N 1
ATOM 781 C CA . ALA A 1 105 ? 2.771 14.921 -9.037 1.00 74.25 105 ALA A CA 1
ATOM 782 C C . ALA A 1 105 ? 3.217 13.524 -8.596 1.00 74.25 105 ALA A C 1
ATOM 784 O O . ALA A 1 105 ? 3.768 13.354 -7.514 1.00 74.25 105 ALA A O 1
ATOM 785 N N . LEU A 1 106 ? 2.969 12.527 -9.442 1.00 77.38 106 LEU A N 1
ATOM 786 C CA . LEU A 1 106 ? 3.378 11.139 -9.234 1.00 77.38 106 LEU A CA 1
ATOM 787 C C . LEU A 1 106 ? 4.115 10.632 -10.466 1.00 77.38 106 LEU A C 1
ATOM 789 O O . LEU A 1 106 ? 3.737 10.933 -11.604 1.00 77.38 106 LEU A O 1
ATOM 793 N N . TRP A 1 107 ? 5.139 9.816 -10.242 1.00 81.19 107 TRP A N 1
ATOM 794 C CA . TRP A 1 107 ? 5.712 9.019 -11.316 1.00 81.19 107 TRP A CA 1
ATOM 795 C C . TRP A 1 107 ? 4.723 7.929 -11.715 1.00 81.19 107 TRP A C 1
ATOM 797 O O . TRP A 1 107 ? 4.235 7.174 -10.876 1.00 81.19 107 TRP A O 1
ATOM 807 N N . ALA A 1 108 ? 4.422 7.874 -13.006 1.00 86.19 108 ALA A N 1
ATOM 808 C CA . ALA A 1 108 ? 3.454 6.972 -13.593 1.00 86.19 108 ALA A CA 1
ATOM 809 C C . ALA A 1 108 ? 4.133 6.086 -14.642 1.00 86.19 108 ALA A C 1
ATOM 811 O O . ALA A 1 108 ? 4.739 6.588 -15.594 1.00 86.19 108 ALA A O 1
ATOM 812 N N . PHE A 1 109 ? 4.015 4.773 -14.477 1.00 87.69 109 PHE A N 1
ATOM 813 C CA . PHE A 1 109 ? 4.518 3.768 -15.402 1.00 87.69 109 PHE A CA 1
ATOM 814 C C . PHE A 1 109 ? 3.368 3.181 -16.219 1.00 87.69 109 PHE A C 1
ATOM 816 O O . PHE A 1 109 ? 2.492 2.498 -15.683 1.00 87.69 109 PHE A O 1
ATOM 823 N N . ASN A 1 110 ? 3.368 3.436 -17.528 1.00 89.88 110 ASN A N 1
ATOM 824 C CA . ASN A 1 110 ? 2.409 2.831 -18.444 1.00 89.88 110 ASN A CA 1
ATOM 825 C C . ASN A 1 110 ? 2.878 1.424 -18.813 1.00 89.88 110 ASN A C 1
ATOM 827 O O . ASN A 1 110 ? 3.805 1.264 -19.602 1.00 89.88 110 ASN A O 1
ATOM 831 N N . SER A 1 111 ? 2.194 0.409 -18.293 1.00 89.44 111 SER A N 1
ATOM 832 C CA . SER A 1 111 ? 2.543 -0.993 -18.534 1.00 89.44 111 SER A CA 1
ATOM 833 C C . SER A 1 111 ? 2.311 -1.447 -19.977 1.00 89.44 111 SER A C 1
ATOM 835 O O . SER A 1 111 ? 2.859 -2.453 -20.392 1.00 89.44 111 SER A O 1
ATOM 837 N N . THR A 1 112 ? 1.500 -0.762 -20.785 1.00 89.56 112 THR A N 1
ATOM 838 C CA . THR A 1 112 ? 1.237 -1.214 -22.167 1.00 89.56 112 THR A CA 1
ATOM 839 C C . THR A 1 112 ? 2.414 -0.923 -23.095 1.00 89.56 112 THR A C 1
ATOM 841 O O . THR A 1 112 ? 2.654 -1.679 -24.034 1.00 89.56 112 THR A O 1
ATOM 844 N N . ILE A 1 113 ? 3.133 0.170 -22.835 1.00 92.50 113 ILE A N 1
ATOM 845 C CA . ILE A 1 113 ? 4.259 0.642 -23.655 1.00 92.50 113 ILE A CA 1
ATOM 846 C C . ILE A 1 113 ? 5.578 0.727 -22.875 1.00 92.50 113 ILE A C 1
ATOM 848 O O . ILE A 1 113 ? 6.557 1.236 -23.409 1.00 92.50 113 ILE A O 1
ATOM 852 N N . ASP A 1 114 ? 5.580 0.260 -21.626 1.00 92.12 114 ASP A N 1
ATOM 853 C CA . ASP A 1 114 ? 6.707 0.250 -20.692 1.00 92.12 114 ASP A CA 1
ATOM 854 C C . ASP A 1 114 ? 7.444 1.597 -20.608 1.00 92.12 114 ASP A C 1
ATOM 856 O O . ASP A 1 114 ? 8.661 1.687 -20.764 1.00 92.12 114 ASP A O 1
ATOM 860 N N . SER A 1 115 ? 6.688 2.676 -20.374 1.00 92.56 115 SER A N 1
ATOM 861 C CA . SER A 1 115 ? 7.229 4.039 -20.349 1.00 92.56 115 SER A CA 1
ATOM 862 C C . SER A 1 115 ? 6.860 4.809 -19.089 1.00 92.56 115 SER A C 1
ATOM 864 O O . SER A 1 115 ? 5.698 4.809 -18.666 1.00 92.56 115 SER A O 1
ATOM 866 N N . TRP A 1 116 ? 7.827 5.562 -18.572 1.00 88.75 116 TRP A N 1
ATOM 867 C CA . TRP A 1 116 ? 7.639 6.498 -17.470 1.00 88.75 116 TRP A CA 1
ATOM 868 C C . TRP A 1 116 ? 7.122 7.858 -17.929 1.00 88.75 116 TRP A C 1
ATOM 870 O O . TRP A 1 116 ? 7.495 8.375 -18.982 1.00 88.75 116 TRP A O 1
ATOM 880 N N . SER A 1 117 ? 6.310 8.477 -17.082 1.00 88.75 117 SER A N 1
ATOM 881 C CA . SER A 1 117 ? 5.905 9.875 -17.194 1.00 88.75 117 SER A CA 1
ATOM 882 C C . SER A 1 117 ? 5.692 10.469 -15.806 1.00 88.75 117 SER A C 1
ATOM 884 O O . SER A 1 117 ? 5.364 9.748 -14.866 1.00 88.75 117 SER A O 1
ATOM 886 N N . LEU A 1 118 ? 5.882 11.780 -15.666 1.00 84.19 118 LEU A N 1
ATOM 887 C CA . LEU A 1 118 ? 5.527 12.495 -14.445 1.00 84.19 118 LEU A CA 1
ATOM 888 C C . LEU A 1 118 ? 4.136 13.103 -14.631 1.00 84.19 118 LEU A C 1
ATOM 890 O O . LEU A 1 118 ? 3.941 13.955 -15.500 1.00 84.19 118 LEU A O 1
ATOM 894 N N . VAL A 1 119 ? 3.170 12.656 -13.834 1.00 82.38 119 VAL A N 1
ATOM 895 C CA . VAL A 1 119 ? 1.766 13.059 -13.955 1.00 82.38 119 VAL A CA 1
ATOM 896 C C . VAL A 1 119 ? 1.419 14.019 -12.833 1.00 82.38 119 VAL A C 1
ATOM 898 O O . VAL A 1 119 ? 1.601 13.696 -11.663 1.00 82.38 119 VAL A O 1
ATOM 901 N N . GLN A 1 120 ? 0.905 15.194 -13.190 1.00 80.50 120 GLN A N 1
ATOM 902 C CA . GLN A 1 120 ? 0.366 16.139 -12.215 1.00 80.50 120 GLN A CA 1
ATOM 903 C C . GLN A 1 120 ? -0.936 15.587 -11.636 1.00 80.50 120 GLN A C 1
ATOM 905 O O . GLN A 1 120 ? -1.793 15.108 -12.377 1.00 80.50 120 GLN A O 1
ATOM 910 N N . VAL A 1 121 ? -1.080 15.677 -10.321 1.00 72.94 121 VAL A N 1
ATOM 911 C CA . VAL A 1 121 ? -2.275 15.276 -9.590 1.00 72.94 121 VAL A CA 1
ATOM 912 C C . VAL A 1 121 ? -2.815 16.495 -8.870 1.00 72.94 121 VAL A C 1
ATOM 914 O O . VAL A 1 121 ? -2.170 17.041 -7.978 1.00 72.94 121 VAL A O 1
ATOM 917 N N . GLU A 1 122 ? -3.992 16.954 -9.268 1.00 70.81 122 GLU A N 1
ATOM 918 C CA . GLU A 1 122 ? -4.611 18.109 -8.622 1.00 70.81 122 GLU A CA 1
ATOM 919 C C . GLU A 1 122 ? -5.273 17.678 -7.294 1.00 70.81 122 GLU A C 1
ATOM 921 O O . GLU A 1 122 ? -5.399 16.488 -7.004 1.00 70.81 122 GLU A O 1
ATOM 926 N N . GLY A 1 123 ? -5.670 18.638 -6.451 1.00 64.00 123 GLY A N 1
ATOM 927 C CA . GLY A 1 123 ? -6.349 18.352 -5.173 1.00 64.00 123 GLY A CA 1
ATOM 928 C C . GLY A 1 123 ? -5.552 18.669 -3.903 1.00 64.00 123 GLY A C 1
ATOM 929 O O . GLY A 1 123 ? -6.119 18.654 -2.814 1.00 64.00 123 GLY A O 1
ATOM 930 N N . GLY A 1 124 ? -4.277 19.056 -4.022 1.00 60.94 124 GLY A N 1
ATOM 931 C CA . GLY A 1 124 ? -3.460 19.555 -2.906 1.00 60.94 124 GLY A CA 1
ATOM 932 C C . GLY A 1 124 ? -2.237 18.692 -2.598 1.00 60.94 124 GLY A C 1
ATOM 933 O O . GLY A 1 124 ? -1.977 17.713 -3.291 1.00 60.94 124 GLY A O 1
ATOM 934 N N . LYS A 1 125 ? -1.475 19.093 -1.567 1.00 60.09 125 LYS A N 1
ATOM 935 C CA . LYS A 1 125 ? -0.174 18.494 -1.229 1.00 60.09 125 LYS A CA 1
ATOM 936 C C . LYS A 1 125 ? -0.313 17.014 -0.876 1.00 60.09 125 LYS A C 1
ATOM 938 O O . LYS A 1 125 ? -0.891 16.679 0.150 1.00 60.09 125 LYS A O 1
ATOM 943 N N . ILE A 1 126 ? 0.267 16.176 -1.729 1.00 58.22 126 ILE A N 1
ATOM 944 C CA . ILE A 1 126 ? 0.344 14.713 -1.605 1.00 58.22 126 ILE A CA 1
ATOM 945 C C . ILE A 1 126 ? 1.222 14.311 -0.410 1.00 58.22 126 ILE A C 1
ATOM 947 O O . ILE A 1 126 ? 0.909 13.355 0.293 1.00 58.22 126 ILE A O 1
ATOM 951 N N . SER A 1 127 ? 2.283 15.079 -0.151 1.00 55.22 127 SER A N 1
ATOM 952 C CA . SER A 1 127 ? 3.264 14.757 0.878 1.00 55.22 127 SER A CA 1
ATOM 953 C C . SER A 1 127 ? 2.781 15.127 2.281 1.00 55.22 127 SER A C 1
ATOM 955 O O . SER A 1 127 ? 2.651 16.306 2.630 1.00 55.22 127 SER A O 1
ATOM 957 N N . PHE A 1 128 ? 2.527 14.111 3.109 1.00 49.69 128 PHE A N 1
ATOM 958 C CA . PHE A 1 128 ? 2.240 14.245 4.537 1.00 49.69 128 PHE A CA 1
ATOM 959 C C . PHE A 1 128 ? 3.250 13.424 5.344 1.00 49.69 128 PHE A C 1
ATOM 961 O O . PHE A 1 128 ? 3.488 12.260 5.044 1.00 49.69 128 PHE A O 1
ATOM 968 N N . GLY A 1 129 ? 3.839 14.022 6.385 1.00 49.19 129 GLY A N 1
ATOM 969 C CA . GLY A 1 129 ? 4.724 13.297 7.305 1.00 49.19 129 GLY A CA 1
ATOM 970 C C . GLY A 1 129 ? 6.013 12.758 6.667 1.00 49.19 129 GLY A C 1
ATOM 971 O O . GLY A 1 129 ? 6.421 11.648 7.006 1.00 49.19 129 GLY A O 1
ATOM 972 N N . ASN A 1 130 ? 6.644 13.537 5.776 1.00 50.19 130 ASN A N 1
ATOM 973 C CA . ASN A 1 130 ? 7.909 13.202 5.099 1.00 50.19 130 ASN A CA 1
ATOM 974 C C . ASN A 1 130 ? 7.834 11.937 4.214 1.00 50.19 130 ASN A C 1
ATOM 976 O O . ASN A 1 130 ? 8.785 11.162 4.179 1.00 50.19 130 ASN A O 1
ATOM 980 N N . ASP A 1 131 ? 6.686 11.704 3.564 1.00 49.03 131 ASP A N 1
ATOM 981 C CA . ASP A 1 131 ? 6.440 10.587 2.632 1.00 49.03 131 ASP A CA 1
ATOM 982 C C . ASP A 1 131 ? 6.754 9.199 3.213 1.00 49.03 131 ASP A C 1
ATOM 984 O O . ASP A 1 131 ? 7.248 8.297 2.529 1.00 49.03 131 ASP A O 1
ATOM 988 N N . SER A 1 132 ? 6.448 9.038 4.504 1.00 48.25 132 SER A N 1
ATOM 989 C CA . SER A 1 132 ? 6.698 7.806 5.246 1.00 48.25 132 SER A CA 1
ATOM 990 C C . SER A 1 132 ? 5.776 6.656 4.819 1.00 48.25 132 SER A C 1
ATOM 992 O O . SER A 1 132 ? 4.560 6.807 4.733 1.00 48.25 132 SER A O 1
ATOM 994 N N . GLU A 1 133 ? 6.414 5.507 4.563 1.00 50.94 133 GLU A N 1
ATOM 995 C CA . GLU A 1 133 ? 5.898 4.127 4.524 1.00 50.94 133 GLU A CA 1
ATOM 996 C C . GLU A 1 133 ? 4.389 3.981 4.239 1.00 50.94 133 GLU A C 1
ATOM 998 O O . GLU A 1 133 ? 3.578 3.663 5.116 1.00 50.94 133 GLU A O 1
ATOM 1003 N N . GLY A 1 134 ? 4.007 4.175 2.975 1.00 48.72 134 GLY A N 1
ATOM 1004 C CA . GLY A 1 134 ? 2.677 3.819 2.490 1.00 48.72 134 GLY A CA 1
ATOM 1005 C C . GLY A 1 134 ? 2.638 2.338 2.127 1.00 48.72 134 GLY A C 1
ATOM 1006 O O . GLY A 1 134 ? 3.211 1.956 1.122 1.00 48.72 134 GLY A O 1
ATOM 1007 N N . VAL A 1 135 ? 1.954 1.509 2.918 1.00 42.81 135 VAL A N 1
ATOM 1008 C CA . VAL A 1 135 ? 1.965 0.038 2.745 1.00 42.81 135 VAL A CA 1
ATOM 1009 C C . VAL A 1 135 ? 0.845 -0.522 1.862 1.00 42.81 135 VAL A C 1
ATOM 1011 O O . VAL A 1 135 ? 0.883 -1.691 1.482 1.00 42.81 135 VAL A O 1
ATOM 1014 N N . HIS A 1 136 ? -0.203 0.257 1.570 1.00 43.22 136 HIS A N 1
ATOM 1015 C CA . HIS A 1 136 ? -1.308 -0.226 0.740 1.00 43.22 136 HIS A CA 1
ATOM 1016 C C . HIS A 1 136 ? -2.176 0.903 0.172 1.00 43.22 136 HIS A C 1
ATOM 1018 O O . HIS A 1 136 ? -2.743 1.706 0.912 1.00 43.22 136 HIS A O 1
ATOM 1024 N N . ALA A 1 137 ? -2.387 0.879 -1.142 1.00 43.88 137 ALA A N 1
ATOM 1025 C CA . ALA A 1 137 ? -3.354 1.710 -1.840 1.00 43.88 137 ALA A CA 1
ATOM 1026 C C . ALA A 1 137 ? -4.316 0.862 -2.670 1.00 43.88 137 ALA A C 1
ATOM 1028 O O . ALA A 1 137 ? -3.915 0.012 -3.469 1.00 43.88 137 ALA A O 1
ATOM 1029 N N . ARG A 1 138 ? -5.618 1.124 -2.567 1.00 43.59 138 ARG A N 1
ATOM 1030 C CA . ARG A 1 138 ? -6.599 0.634 -3.540 1.00 43.59 138 ARG A CA 1
ATOM 1031 C C . ARG A 1 138 ? -7.617 1.719 -3.807 1.00 43.59 138 ARG A C 1
ATOM 1033 O O . ARG A 1 138 ? -8.182 2.279 -2.879 1.00 43.59 138 ARG A O 1
ATOM 1040 N N . ILE A 1 139 ? -7.840 1.986 -5.085 1.00 46.84 139 ILE A N 1
ATOM 1041 C CA . ILE A 1 139 ? -8.818 2.963 -5.531 1.00 46.84 139 ILE A CA 1
ATOM 1042 C C . ILE A 1 139 ? -10.158 2.228 -5.698 1.00 46.84 139 ILE A C 1
ATOM 1044 O O . ILE A 1 139 ? -10.206 1.245 -6.447 1.00 46.84 139 ILE A O 1
ATOM 1048 N N . PRO A 1 140 ? -11.242 2.658 -5.028 1.00 45.06 140 PRO A N 1
ATOM 1049 C CA . PRO A 1 140 ? -12.593 2.269 -5.413 1.00 45.06 140 PRO A CA 1
ATOM 1050 C C . PRO A 1 140 ? -12.818 2.619 -6.888 1.00 45.06 140 PRO A C 1
ATOM 1052 O O . PRO A 1 140 ? -12.427 3.693 -7.336 1.00 45.06 140 PRO A O 1
ATOM 1055 N N . ALA A 1 141 ? -13.471 1.750 -7.659 1.00 44.50 141 ALA A N 1
ATOM 1056 C CA . ALA A 1 141 ? -13.599 1.902 -9.116 1.00 44.50 141 ALA A CA 1
ATOM 1057 C C . ALA A 1 141 ? -14.223 3.238 -9.597 1.00 44.50 141 ALA A C 1
ATOM 1059 O O . ALA A 1 141 ? -14.217 3.513 -10.792 1.00 44.50 141 ALA A O 1
ATOM 1060 N N . GLN A 1 142 ? -14.771 4.057 -8.693 1.00 44.53 142 GLN A N 1
ATOM 1061 C CA . GLN A 1 142 ? -15.458 5.311 -8.996 1.00 44.53 142 GLN A CA 1
ATOM 1062 C C . GLN A 1 142 ? -14.645 6.587 -8.702 1.00 44.53 142 GLN A C 1
ATOM 1064 O O . GLN A 1 142 ? -15.097 7.656 -9.101 1.00 44.53 142 GLN A O 1
ATOM 1069 N N . SER A 1 143 ? -13.481 6.525 -8.035 1.00 48.94 143 SER A N 1
ATOM 1070 C CA . SER A 1 143 ? -12.808 7.743 -7.531 1.00 48.94 143 SER A CA 1
ATOM 1071 C C . SER A 1 143 ? -11.526 8.168 -8.256 1.00 48.94 143 SER A C 1
ATOM 1073 O O . SER A 1 143 ? -11.001 9.232 -7.946 1.00 48.94 143 SER A O 1
ATOM 1075 N N . PHE A 1 144 ? -11.031 7.414 -9.245 1.00 52.09 144 PHE A N 1
ATOM 1076 C CA . PHE A 1 144 ? -9.849 7.817 -10.020 1.00 52.09 144 PHE A CA 1
ATOM 1077 C C . PHE A 1 144 ? -10.177 7.987 -11.496 1.00 52.09 144 PHE A C 1
ATOM 1079 O O . PHE A 1 144 ? -10.384 7.021 -12.230 1.00 52.09 144 PHE A O 1
ATOM 1086 N N . ASN A 1 145 ? -10.208 9.241 -11.936 1.00 54.09 145 ASN A N 1
ATOM 1087 C CA . ASN A 1 145 ? -10.212 9.567 -13.350 1.00 54.09 145 ASN A CA 1
ATOM 1088 C C . ASN A 1 145 ? -8.767 9.503 -13.864 1.00 54.09 145 ASN A C 1
ATOM 1090 O O . ASN A 1 145 ? -7.993 10.429 -13.648 1.00 54.09 145 ASN A O 1
ATOM 1094 N N . SER A 1 146 ? -8.400 8.430 -14.563 1.00 57.09 146 SER A N 1
ATOM 1095 C CA . SER A 1 146 ? -7.047 8.246 -15.116 1.00 57.09 146 SER A CA 1
ATOM 1096 C C . SER A 1 146 ? -6.595 9.357 -16.066 1.00 57.09 146 SER A C 1
ATOM 1098 O O . SER A 1 146 ? -5.400 9.590 -16.230 1.00 57.09 146 SER A O 1
ATOM 1100 N N . SER A 1 147 ? -7.543 10.067 -16.687 1.00 60.47 147 SER A N 1
ATOM 1101 C CA . SER A 1 147 ? -7.251 11.161 -17.622 1.00 60.47 147 SER A CA 1
ATOM 1102 C C . SER A 1 147 ? -6.906 12.476 -16.916 1.00 60.47 147 SER A C 1
ATOM 1104 O O . SER A 1 147 ? -6.307 13.361 -17.519 1.00 60.47 147 SER A O 1
ATOM 1106 N N . SER A 1 148 ? -7.303 12.621 -15.652 1.00 63.81 148 SER A N 1
ATOM 1107 C CA . SER A 1 148 ? -6.977 13.751 -14.783 1.00 63.81 148 SER A CA 1
ATOM 1108 C C . SER A 1 148 ? -7.038 13.231 -13.351 1.00 63.81 148 SER A C 1
ATOM 1110 O O . SER A 1 148 ? -8.113 13.259 -12.744 1.00 63.81 148 SER A O 1
ATOM 1112 N N . PRO A 1 149 ? -5.939 12.650 -12.840 1.00 66.12 149 PRO A N 1
ATOM 1113 C CA . PRO A 1 149 ? -5.939 12.120 -11.493 1.00 66.12 149 PRO A CA 1
ATOM 1114 C C . PRO A 1 149 ? -6.139 13.278 -10.515 1.00 66.12 149 PRO A C 1
ATOM 1116 O O . PRO A 1 149 ? -5.521 14.338 -10.635 1.00 66.12 149 PRO A O 1
ATOM 1119 N N . GLN A 1 150 ? -7.040 13.070 -9.563 1.00 64.19 150 GLN A N 1
ATOM 1120 C CA . GLN A 1 150 ? -7.416 14.048 -8.551 1.00 64.19 150 GLN A CA 1
ATOM 1121 C C . GLN A 1 150 ? -7.322 13.379 -7.190 1.00 64.19 150 GLN A C 1
ATOM 1123 O O . GLN A 1 150 ? -7.829 12.270 -7.007 1.00 64.19 150 GLN A O 1
ATOM 1128 N N . TRP A 1 151 ? -6.721 14.070 -6.231 1.00 63.91 151 TRP A N 1
ATOM 1129 C CA . TRP A 1 151 ? -6.856 13.728 -4.825 1.00 63.91 151 TRP A CA 1
ATOM 1130 C C . TRP A 1 151 ? -8.076 14.423 -4.245 1.00 63.91 151 TRP A C 1
ATOM 1132 O O . TRP A 1 151 ? -8.242 15.635 -4.387 1.00 63.91 151 TRP A O 1
ATOM 1142 N N . THR A 1 152 ? -8.904 13.668 -3.532 1.00 58.41 152 THR A N 1
ATOM 1143 C CA . THR A 1 152 ? -9.884 14.251 -2.621 1.00 58.41 152 THR A CA 1
ATOM 1144 C C . THR A 1 152 ? -9.489 13.913 -1.193 1.00 58.41 152 THR A C 1
ATOM 1146 O O . THR A 1 152 ? -9.262 12.758 -0.835 1.00 58.41 152 THR A O 1
ATOM 1149 N N . PHE A 1 153 ? -9.363 14.950 -0.366 1.00 59.00 153 PHE A N 1
ATOM 1150 C CA . PHE A 1 153 ? -9.199 14.778 1.069 1.00 59.00 153 PHE A CA 1
ATOM 1151 C C . PHE A 1 153 ? -10.575 14.560 1.684 1.00 59.00 153 PHE A C 1
ATOM 1153 O O . PHE A 1 153 ? -11.297 15.513 1.980 1.00 59.00 153 PHE A O 1
ATOM 1160 N N . GLU A 1 154 ? -10.933 13.297 1.879 1.00 61.59 154 GLU A N 1
ATOM 1161 C CA . GLU A 1 154 ? -12.161 12.941 2.577 1.00 61.59 154 GLU A CA 1
ATOM 1162 C C . GLU A 1 154 ? -11.929 13.014 4.086 1.00 61.59 154 GLU A C 1
ATOM 1164 O O . GLU A 1 154 ? -11.198 12.216 4.676 1.00 61.59 154 GLU A O 1
ATOM 1169 N N . THR A 1 155 ? -12.555 13.996 4.733 1.00 63.78 155 THR A N 1
ATOM 1170 C CA . THR A 1 155 ? -12.634 14.018 6.194 1.00 63.78 155 THR A CA 1
ATOM 1171 C C . THR A 1 155 ? -13.873 13.246 6.604 1.00 63.78 155 THR A C 1
ATOM 1173 O O . THR A 1 155 ? -14.981 13.618 6.214 1.00 63.78 155 THR A O 1
ATOM 1176 N N . ALA A 1 156 ? -13.686 12.192 7.400 1.00 63.69 156 ALA A N 1
ATOM 1177 C CA . ALA A 1 156 ? -14.802 11.447 7.962 1.00 63.69 156 ALA A CA 1
ATOM 1178 C C . ALA A 1 156 ? -15.775 12.399 8.663 1.00 63.69 156 ALA A C 1
ATOM 1180 O O . ALA A 1 156 ? -15.389 13.184 9.531 1.00 63.69 156 ALA A O 1
ATOM 1181 N N . THR A 1 157 ? -17.039 12.347 8.254 1.00 66.94 157 THR A N 1
ATOM 1182 C CA . THR A 1 157 ? -18.050 13.319 8.700 1.00 66.94 157 THR A CA 1
ATOM 1183 C C . THR A 1 157 ? -18.714 12.907 10.008 1.00 66.94 157 THR A C 1
ATOM 1185 O O . THR A 1 157 ? -19.365 13.724 10.662 1.00 66.94 157 THR A O 1
ATOM 1188 N N . SER A 1 158 ? -18.544 11.644 10.409 1.00 68.12 158 SER A N 1
ATOM 1189 C CA . SER A 1 158 ? -19.076 11.101 11.651 1.00 68.12 158 SER A CA 1
ATOM 1190 C C . SER A 1 158 ? -18.311 9.848 12.107 1.00 68.12 158 SER A C 1
ATOM 1192 O O . SER A 1 158 ? -17.454 9.327 11.387 1.00 68.12 158 SER A O 1
ATOM 1194 N N . GLY A 1 159 ? -18.633 9.358 13.306 1.00 75.50 159 GLY A N 1
ATOM 1195 C CA . GLY A 1 159 ? -18.023 8.163 13.889 1.00 75.50 159 GLY A CA 1
ATOM 1196 C C . GLY A 1 159 ? -16.870 8.473 14.840 1.00 75.50 159 GLY A C 1
ATOM 1197 O O . GLY A 1 159 ? -16.805 9.552 15.432 1.00 75.50 159 GLY A O 1
ATOM 1198 N N . ILE A 1 160 ? -15.988 7.492 15.031 1.00 76.56 160 ILE A N 1
ATOM 1199 C CA . ILE A 1 160 ? -14.773 7.683 15.832 1.00 76.56 160 ILE A CA 1
ATOM 1200 C C . ILE A 1 160 ? -13.751 8.540 15.077 1.00 76.56 160 ILE A C 1
ATOM 1202 O O . ILE A 1 160 ? -13.802 8.661 13.853 1.00 76.56 160 ILE A O 1
ATOM 1206 N N . GLN A 1 161 ? -12.798 9.125 15.806 1.00 68.25 161 GLN A N 1
ATOM 1207 C CA . GLN A 1 161 ? -11.661 9.783 15.168 1.00 68.25 161 GLN A CA 1
ATOM 1208 C C . GLN A 1 161 ? -10.919 8.775 14.279 1.00 68.25 161 GLN A C 1
ATOM 1210 O O . GLN A 1 161 ? -10.730 7.620 14.669 1.00 68.25 161 GLN A O 1
ATOM 1215 N N . GLY A 1 162 ? -10.507 9.228 13.092 1.00 60.88 162 GLY A N 1
ATOM 1216 C CA . GLY A 1 162 ? -9.693 8.435 12.177 1.00 60.88 162 GLY A CA 1
ATOM 1217 C C . GLY A 1 162 ? -8.438 7.879 12.857 1.00 60.88 162 GLY A C 1
ATOM 1218 O O . GLY A 1 162 ? -7.924 8.427 13.835 1.00 60.88 162 GLY A O 1
ATOM 1219 N N . LEU A 1 163 ? -7.966 6.752 12.342 1.00 73.31 163 LEU A N 1
ATOM 1220 C CA . LEU A 1 163 ? -6.885 5.981 12.943 1.00 73.31 163 LEU A CA 1
ATOM 1221 C C . LEU A 1 163 ? -5.503 6.615 12.779 1.00 73.31 163 LEU A C 1
ATOM 1223 O O . LEU A 1 163 ? -5.090 6.995 11.691 1.00 73.31 163 LEU A O 1
ATOM 1227 N N . ASN A 1 164 ? -4.761 6.604 13.884 1.00 76.94 164 ASN A N 1
ATOM 1228 C CA . ASN A 1 164 ? -3.331 6.875 13.954 1.00 76.94 164 ASN A CA 1
ATOM 1229 C C . ASN A 1 164 ? -2.604 5.519 13.936 1.00 76.94 164 ASN A C 1
ATOM 1231 O O . ASN A 1 164 ? -2.385 4.903 14.982 1.00 76.94 164 ASN A O 1
ATOM 1235 N N . ILE A 1 165 ? -2.381 4.970 12.739 1.00 79.31 165 ILE A N 1
ATOM 1236 C CA . ILE A 1 165 ? -1.746 3.660 12.521 1.00 79.31 165 ILE A CA 1
ATOM 1237 C C . ILE A 1 165 ? -0.391 3.843 11.842 1.00 79.31 165 ILE A C 1
ATOM 1239 O O . ILE A 1 165 ? -0.269 4.636 10.915 1.00 79.31 165 ILE A O 1
ATOM 1243 N N . LEU A 1 166 ? 0.606 3.080 12.278 1.00 76.94 166 LEU A N 1
ATOM 1244 C CA . LEU A 1 166 ? 1.896 2.957 11.600 1.00 76.94 166 LEU A CA 1
ATOM 1245 C C . LEU A 1 166 ? 2.266 1.477 11.503 1.00 76.94 166 LEU A C 1
ATOM 1247 O O . LEU A 1 166 ? 2.056 0.744 12.468 1.00 76.94 166 LEU A O 1
ATOM 1251 N N . LYS A 1 167 ? 2.806 1.027 10.363 1.00 77.75 167 LYS A N 1
ATOM 1252 C CA . LYS A 1 167 ? 3.237 -0.373 10.151 1.00 77.75 167 LYS A CA 1
ATOM 1253 C C . LYS A 1 167 ? 2.155 -1.422 10.477 1.00 77.75 167 LYS A C 1
ATOM 1255 O O . LYS A 1 167 ? 2.454 -2.531 10.919 1.00 77.75 167 LYS A O 1
ATOM 1260 N N . GLY A 1 168 ? 0.887 -1.047 10.311 1.00 80.81 168 GLY A N 1
ATOM 1261 C CA . GLY A 1 168 ? -0.260 -1.956 10.312 1.00 80.81 168 GLY A CA 1
ATOM 1262 C C . GLY A 1 168 ? -0.778 -2.148 8.892 1.00 80.81 168 GLY A C 1
ATOM 1263 O O . GLY A 1 168 ? -0.113 -1.759 7.937 1.00 80.81 168 GLY A O 1
ATOM 1264 N N . VAL A 1 169 ? -1.975 -2.705 8.734 1.00 81.56 169 VAL A N 1
ATOM 1265 C CA . VAL A 1 169 ? -2.567 -2.901 7.402 1.00 81.56 169 VAL A CA 1
ATOM 1266 C C . VAL A 1 169 ? -3.870 -2.136 7.261 1.00 81.56 169 VAL A C 1
ATOM 1268 O O . VAL A 1 169 ? -4.601 -1.958 8.235 1.00 81.56 169 VAL A O 1
ATOM 1271 N N . MET A 1 170 ? -4.178 -1.728 6.032 1.00 84.81 170 MET A N 1
ATOM 1272 C CA . MET A 1 170 ? -5.509 -1.301 5.617 1.00 84.81 170 MET A CA 1
ATOM 1273 C C . MET A 1 170 ? -5.863 -2.036 4.330 1.00 84.81 170 MET A C 1
ATOM 1275 O O . MET A 1 170 ? -5.170 -1.893 3.331 1.00 84.81 170 MET A O 1
ATOM 1279 N N . VAL A 1 171 ? -6.936 -2.821 4.343 1.00 85.19 171 VAL A N 1
ATOM 1280 C CA . VAL A 1 171 ? -7.389 -3.611 3.195 1.00 85.19 171 VAL A CA 1
ATOM 1281 C C . VAL A 1 171 ? -8.763 -3.151 2.730 1.00 85.19 171 VAL A C 1
ATOM 1283 O O . VAL A 1 171 ? -9.595 -2.726 3.524 1.00 85.19 171 VAL A O 1
ATOM 1286 N N . TYR A 1 172 ? -9.017 -3.254 1.431 1.00 85.31 172 TYR A N 1
ATOM 1287 C CA . TYR A 1 172 ? -10.316 -2.930 0.845 1.00 85.31 172 TYR A CA 1
ATOM 1288 C C . TYR A 1 172 ? -11.186 -4.184 0.733 1.00 85.31 172 TYR A C 1
ATOM 1290 O O . TYR A 1 172 ? -10.713 -5.243 0.310 1.00 85.31 172 TYR A O 1
ATOM 1298 N N . VAL A 1 173 ? -12.473 -4.047 1.040 1.00 88.56 173 VAL A N 1
ATOM 1299 C CA . VAL A 1 173 ? -13.463 -5.126 0.995 1.00 88.56 173 VAL A CA 1
ATOM 1300 C C . VAL A 1 173 ? -14.717 -4.654 0.263 1.00 88.56 173 VAL A C 1
ATOM 1302 O O . VAL A 1 173 ? -15.302 -3.637 0.626 1.00 88.56 173 VAL A O 1
ATOM 1305 N N . ARG A 1 174 ? -15.169 -5.427 -0.735 1.00 88.38 174 ARG A N 1
ATOM 1306 C CA . ARG A 1 174 ? -16.374 -5.132 -1.535 1.00 88.38 174 ARG A CA 1
ATOM 1307 C C . ARG A 1 174 ? -17.658 -5.481 -0.787 1.00 88.38 174 ARG A C 1
ATOM 1309 O O . ARG A 1 174 ? -18.336 -6.455 -1.108 1.00 88.38 174 ARG A O 1
ATOM 1316 N N . LYS A 1 175 ? -17.961 -4.744 0.277 1.00 86.50 175 LYS A N 1
ATOM 1317 C CA . LYS A 1 175 ? -19.148 -4.970 1.108 1.00 86.50 175 LYS A CA 1
ATOM 1318 C C . LYS A 1 175 ? -19.857 -3.658 1.404 1.00 86.50 175 LYS A C 1
ATOM 1320 O O . LYS A 1 175 ? -19.223 -2.631 1.574 1.00 86.50 175 LYS A O 1
ATOM 1325 N N . GLY A 1 176 ? -21.178 -3.707 1.532 1.00 84.19 176 GLY A N 1
ATOM 1326 C CA . GLY A 1 176 ? -21.981 -2.510 1.781 1.00 84.19 176 GLY A CA 1
ATOM 1327 C C . GLY A 1 176 ? -22.380 -1.813 0.483 1.00 84.19 176 GLY A C 1
ATOM 1328 O O . GLY A 1 176 ? -22.420 -2.444 -0.570 1.00 84.19 176 GLY A O 1
ATOM 1329 N N . GLN A 1 177 ? -22.744 -0.532 0.573 1.00 85.19 177 GLN A N 1
ATOM 1330 C CA . GLN A 1 177 ? -23.281 0.221 -0.569 1.00 85.19 177 GLN A CA 1
ATOM 1331 C C . GLN A 1 177 ? -22.194 0.842 -1.462 1.00 85.19 177 GLN A C 1
ATOM 1333 O O . GLN A 1 177 ? -22.421 0.963 -2.662 1.00 85.19 177 GLN A O 1
ATOM 1338 N N . ALA A 1 178 ? -21.035 1.209 -0.902 1.00 81.06 178 ALA A N 1
ATOM 1339 C CA . ALA A 1 178 ? -19.901 1.774 -1.647 1.00 81.06 178 ALA A CA 1
ATOM 1340 C C . ALA A 1 178 ? -18.540 1.216 -1.187 1.00 81.06 178 ALA A C 1
ATOM 1342 O O . ALA A 1 178 ? -17.519 1.871 -1.372 1.00 81.06 178 ALA A O 1
ATOM 1343 N N . ASP A 1 179 ? -18.542 -0.002 -0.629 1.00 87.94 179 ASP A N 1
ATOM 1344 C CA . ASP A 1 179 ? -17.373 -0.733 -0.120 1.00 87.94 179 ASP A CA 1
ATOM 1345 C C . ASP A 1 179 ? -16.828 -0.252 1.238 1.00 87.94 179 ASP A C 1
ATOM 1347 O O . ASP A 1 17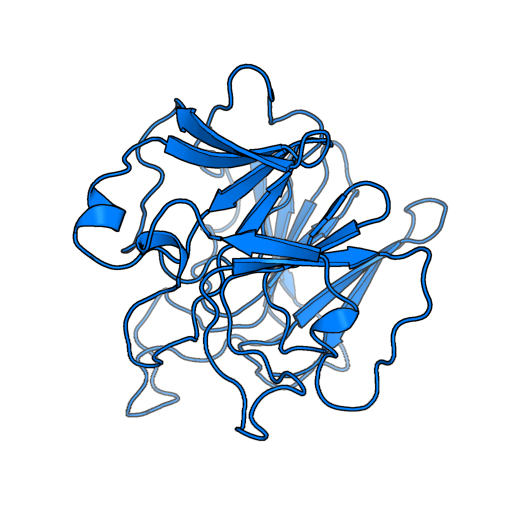9 ? -17.229 0.782 1.775 1.00 87.94 179 ASP A O 1
ATOM 1351 N N . LEU A 1 180 ? -15.919 -1.047 1.814 1.00 88.94 180 LEU A N 1
ATOM 1352 C CA . LEU A 1 180 ? -15.302 -0.803 3.119 1.00 88.94 180 LEU A CA 1
ATOM 1353 C C . LEU A 1 180 ? -13.773 -0.767 3.016 1.00 88.94 180 LEU A C 1
ATOM 1355 O O . LEU A 1 180 ? -13.173 -1.546 2.268 1.00 88.94 180 LEU A O 1
ATOM 1359 N N . LEU A 1 181 ? -13.138 0.053 3.855 1.00 88.88 181 LEU A N 1
ATOM 1360 C CA . LEU A 1 181 ? -11.722 -0.091 4.210 1.00 88.88 181 LEU A CA 1
ATOM 1361 C C . LEU A 1 181 ? -11.622 -0.649 5.629 1.00 88.88 181 LEU A C 1
ATOM 1363 O O . LEU A 1 181 ? -12.270 -0.141 6.541 1.00 88.88 181 LEU A O 1
ATOM 1367 N N . ILE A 1 182 ? -10.814 -1.686 5.825 1.00 90.88 182 ILE A N 1
ATOM 1368 C CA . ILE A 1 182 ? -10.628 -2.353 7.115 1.00 90.88 182 ILE A CA 1
ATOM 1369 C C . ILE A 1 182 ? -9.166 -2.226 7.528 1.00 90.88 182 ILE A C 1
ATOM 1371 O O . ILE A 1 182 ? -8.291 -2.670 6.789 1.00 90.88 182 ILE A O 1
ATOM 1375 N N . ALA A 1 183 ? -8.898 -1.655 8.701 1.00 89.94 183 ALA A N 1
ATOM 1376 C CA . ALA A 1 183 ? -7.548 -1.450 9.219 1.00 89.94 183 ALA A CA 1
ATOM 1377 C C . ALA A 1 183 ? -7.357 -2.046 10.618 1.00 89.94 183 ALA A C 1
ATOM 1379 O O . ALA A 1 183 ? -8.249 -1.954 11.460 1.00 89.94 183 ALA A O 1
ATOM 1380 N N . PHE A 1 184 ? -6.198 -2.656 10.871 1.00 91.62 184 PHE A N 1
ATOM 1381 C CA . PHE A 1 184 ? -5.867 -3.283 12.158 1.00 91.62 184 PHE A CA 1
ATOM 1382 C C . PHE A 1 184 ? -4.355 -3.534 12.312 1.00 91.62 184 PHE A C 1
ATOM 1384 O O . PHE A 1 184 ? -3.591 -3.455 11.346 1.00 91.62 184 PHE A O 1
ATOM 1391 N N . GLY A 1 185 ? -3.935 -3.842 13.545 1.00 91.19 185 GLY A N 1
ATOM 1392 C CA . GLY A 1 185 ? -2.535 -4.085 13.914 1.00 91.19 185 GLY A CA 1
ATOM 1393 C C . GLY A 1 185 ? -1.651 -2.833 13.847 1.00 91.19 185 GLY A C 1
ATOM 1394 O O . GLY A 1 185 ? -2.154 -1.705 13.808 1.00 91.19 185 GLY A O 1
ATOM 1395 N N . GLY A 1 186 ? -0.332 -3.038 13.850 1.00 88.50 186 GLY A N 1
ATOM 1396 C CA . GLY A 1 186 ? 0.653 -1.958 13.783 1.00 88.50 186 GLY A CA 1
ATOM 1397 C C . GLY A 1 186 ? 0.854 -1.227 15.111 1.00 88.50 186 GLY A C 1
ATOM 1398 O O . GLY A 1 186 ? 0.470 -1.708 16.174 1.00 88.50 186 GLY A O 1
ATOM 1399 N N . TYR A 1 187 ? 1.463 -0.048 15.046 1.00 85.38 187 TYR A N 1
ATOM 1400 C CA . TYR A 1 187 ? 1.670 0.855 16.173 1.00 85.38 187 TYR A CA 1
ATOM 1401 C C . TYR A 1 187 ? 0.530 1.868 16.308 1.00 85.38 187 TYR A C 1
ATOM 1403 O O . TYR A 1 187 ? -0.070 2.305 15.319 1.00 85.38 187 TYR A O 1
ATOM 1411 N N . GLN A 1 188 ? 0.262 2.274 17.547 1.00 86.50 188 GLN A N 1
ATOM 1412 C CA . GLN A 1 188 ? -0.643 3.366 17.880 1.00 86.50 188 GLN A CA 1
ATOM 1413 C C . GLN A 1 188 ? 0.139 4.676 17.989 1.00 86.50 188 GLN A C 1
ATOM 1415 O O . GLN A 1 188 ? 0.898 4.876 18.934 1.00 86.50 188 GLN A O 1
ATOM 1420 N N . THR A 1 189 ? -0.080 5.587 17.041 1.00 82.19 189 THR A N 1
ATOM 1421 C CA . THR A 1 189 ? 0.685 6.842 16.967 1.00 82.19 189 THR A CA 1
ATOM 1422 C C . THR A 1 189 ? -0.010 8.043 17.611 1.00 82.19 189 THR A C 1
ATOM 1424 O O . THR A 1 189 ? 0.548 9.137 17.630 1.00 82.19 189 THR A O 1
ATOM 1427 N N . ALA A 1 190 ? -1.198 7.854 18.202 1.00 81.06 190 ALA A N 1
ATOM 1428 C CA . ALA A 1 190 ? -1.943 8.920 18.881 1.00 81.06 190 ALA A CA 1
ATOM 1429 C C . ALA A 1 190 ? -1.302 9.412 20.195 1.00 81.06 190 ALA A C 1
ATOM 1431 O O . ALA A 1 190 ? -1.678 10.471 20.697 1.00 81.06 190 ALA A O 1
ATOM 1432 N N . TYR A 1 191 ? -0.380 8.646 20.784 1.00 83.12 191 TYR A N 1
ATOM 1433 C CA . TYR A 1 191 ? 0.279 8.975 22.048 1.00 83.12 191 TYR A CA 1
ATOM 1434 C C . TYR A 1 191 ? 1.690 8.372 22.113 1.00 83.12 191 TYR A C 1
ATOM 1436 O O . TYR A 1 191 ? 2.019 7.469 21.346 1.00 83.12 191 TYR A O 1
ATOM 1444 N N . THR A 1 192 ? 2.521 8.861 23.039 1.00 87.50 192 THR A N 1
ATOM 1445 C CA . THR A 1 192 ? 3.829 8.255 23.334 1.00 87.50 192 THR A CA 1
ATOM 1446 C C . THR A 1 192 ? 3.650 6.993 24.173 1.00 87.50 192 THR A C 1
ATOM 1448 O O . THR A 1 192 ? 3.166 7.065 25.304 1.00 87.50 192 THR A O 1
ATOM 1451 N N . GLY A 1 193 ? 4.032 5.856 23.605 1.00 87.62 193 GLY A N 1
ATOM 1452 C CA . GLY A 1 193 ? 4.007 4.546 24.235 1.00 87.62 193 GLY A CA 1
ATOM 1453 C C . GLY A 1 193 ? 5.079 4.348 25.306 1.00 87.62 193 GLY A C 1
ATOM 1454 O O . GLY A 1 193 ? 5.993 5.156 25.479 1.00 87.62 193 GLY A O 1
ATOM 1455 N N . VAL A 1 194 ? 4.947 3.243 26.032 1.00 91.88 194 VAL A N 1
ATOM 1456 C CA . VAL A 1 194 ? 5.858 2.796 27.100 1.00 91.88 194 VAL A CA 1
ATOM 1457 C C . VAL A 1 194 ? 6.316 1.347 26.918 1.00 91.88 194 VAL A C 1
ATOM 1459 O O . VAL A 1 194 ? 7.112 0.858 27.717 1.00 91.88 194 VAL A O 1
ATOM 1462 N N . GLU A 1 195 ? 5.831 0.654 25.884 1.00 91.00 195 GLU A N 1
ATOM 1463 C CA . GLU A 1 195 ? 6.158 -0.743 25.598 1.00 91.00 195 GLU A CA 1
ATOM 1464 C C . GLU A 1 195 ? 7.648 -0.930 25.281 1.00 91.00 195 GLU A C 1
ATOM 1466 O O . GLU A 1 195 ? 8.254 -1.918 25.696 1.00 91.00 195 GLU A O 1
ATOM 1471 N N . PHE A 1 196 ? 8.264 0.042 24.603 1.00 86.75 196 PHE A N 1
ATOM 1472 C CA . PHE A 1 196 ? 9.655 -0.030 24.164 1.00 86.75 196 PHE A CA 1
ATOM 1473 C C . PHE A 1 196 ? 10.433 1.226 24.562 1.00 86.75 196 PHE A C 1
ATOM 1475 O O . PHE A 1 196 ? 10.069 2.341 24.213 1.00 86.75 196 PHE A O 1
ATOM 1482 N N . ALA A 1 197 ? 11.575 1.058 25.232 1.00 83.38 197 ALA A N 1
ATOM 1483 C CA . ALA A 1 197 ? 12.385 2.194 25.686 1.00 83.38 197 ALA A CA 1
ATOM 1484 C C . ALA A 1 197 ? 12.990 3.036 24.541 1.00 83.38 197 ALA A C 1
ATOM 1486 O O . ALA A 1 197 ? 13.255 4.220 24.726 1.00 83.38 197 ALA A O 1
ATOM 1487 N N . ALA A 1 198 ? 13.231 2.424 23.376 1.00 83.69 198 ALA A N 1
ATOM 1488 C CA . ALA A 1 198 ? 13.851 3.060 22.210 1.00 83.69 198 ALA A CA 1
ATOM 1489 C C . ALA A 1 198 ? 12.865 3.319 21.055 1.00 83.69 198 ALA A C 1
ATOM 1491 O O . ALA A 1 198 ? 13.291 3.727 19.977 1.00 83.69 198 ALA A O 1
ATOM 1492 N N . TRP A 1 199 ? 11.566 3.073 21.260 1.00 81.00 199 TRP A N 1
ATOM 1493 C CA . TRP A 1 199 ? 10.543 3.259 20.233 1.00 81.00 199 TRP A CA 1
ATOM 1494 C C . TRP A 1 199 ? 9.324 3.977 20.823 1.00 81.00 199 TRP A C 1
ATOM 1496 O O . TRP A 1 199 ? 8.807 3.542 21.848 1.00 81.00 199 TRP A O 1
ATOM 1506 N N . PRO A 1 200 ? 8.850 5.079 20.219 1.00 83.31 200 PRO A N 1
ATOM 1507 C CA . PRO A 1 200 ? 7.905 5.982 20.870 1.00 83.31 200 PRO A CA 1
ATOM 1508 C C . PRO A 1 200 ? 6.452 5.494 20.874 1.00 83.31 200 PRO A C 1
ATOM 1510 O O . PRO A 1 200 ? 5.599 6.228 21.364 1.00 83.31 200 PRO A O 1
ATOM 1513 N N . TRP A 1 201 ? 6.141 4.313 20.331 1.00 89.62 201 TRP A N 1
ATOM 1514 C CA . TRP A 1 201 ? 4.763 3.854 20.142 1.00 89.62 201 TRP A CA 1
ATOM 1515 C C . TRP A 1 201 ? 4.546 2.419 20.611 1.00 89.62 201 TRP A C 1
ATOM 1517 O O . TRP A 1 201 ? 5.367 1.539 20.352 1.00 89.62 201 TRP A O 1
ATOM 1527 N N . ASP A 1 202 ? 3.396 2.190 21.242 1.00 91.94 202 ASP A N 1
ATOM 1528 C CA . ASP A 1 202 ? 2.942 0.853 21.624 1.00 91.94 202 ASP A CA 1
ATOM 1529 C C . ASP A 1 202 ? 2.305 0.146 20.426 1.00 91.94 202 ASP A C 1
ATOM 1531 O O . ASP A 1 202 ? 1.699 0.776 19.547 1.00 91.94 202 ASP A O 1
ATOM 1535 N N . ARG A 1 203 ? 2.402 -1.181 20.403 1.00 91.94 203 ARG A N 1
ATOM 1536 C CA . ARG A 1 203 ? 1.687 -2.019 19.444 1.00 91.94 203 ARG A CA 1
ATOM 1537 C C . ARG A 1 203 ? 0.199 -2.048 19.767 1.00 91.94 203 ARG A C 1
ATOM 1539 O O . ARG A 1 203 ? -0.228 -2.110 20.919 1.00 91.94 203 ARG A O 1
ATOM 1546 N N . ARG A 1 204 ? -0.608 -2.043 18.713 1.00 91.06 204 ARG A N 1
ATOM 1547 C CA . ARG A 1 204 ? -2.064 -2.073 18.786 1.00 91.06 204 ARG A CA 1
ATOM 1548 C C . ARG A 1 204 ? -2.581 -3.508 18.964 1.00 91.06 204 ARG A C 1
ATOM 1550 O O . ARG A 1 204 ? -2.173 -4.394 18.209 1.00 91.06 204 ARG A O 1
ATOM 1557 N N . PRO A 1 205 ? -3.538 -3.738 19.880 1.00 92.38 205 PRO A N 1
ATOM 1558 C CA . PRO A 1 205 ? -4.262 -5.001 19.976 1.00 92.38 205 PRO A CA 1
ATOM 1559 C C . PRO A 1 205 ? -4.970 -5.393 18.677 1.00 92.38 205 PRO A C 1
ATOM 1561 O O . PRO A 1 205 ? -5.677 -4.588 18.077 1.00 92.38 205 PRO A O 1
ATOM 1564 N N . PHE A 1 206 ? -4.868 -6.665 18.282 1.00 92.12 206 PHE A N 1
ATOM 1565 C CA . PHE A 1 206 ? -5.620 -7.210 17.140 1.00 92.12 206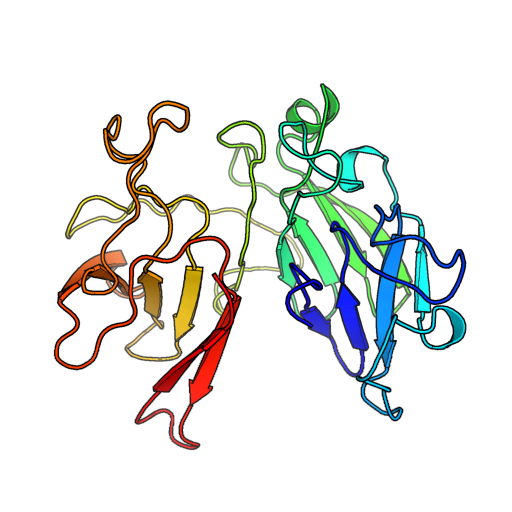 PHE A CA 1
ATOM 1566 C C . PHE A 1 206 ? -7.134 -7.254 17.371 1.00 92.12 206 PHE A C 1
ATOM 1568 O O . PHE A 1 206 ? -7.901 -7.415 16.423 1.00 92.12 206 PHE A O 1
ATOM 1575 N N . SER A 1 207 ? -7.577 -7.078 18.618 1.00 93.81 207 SER A N 1
ATOM 1576 C CA . SER A 1 207 ? -8.986 -6.869 18.931 1.00 93.81 207 SER A CA 1
ATOM 1577 C C . SER A 1 207 ? -9.525 -5.571 18.335 1.00 93.81 207 SER A C 1
ATOM 1579 O O . SER A 1 207 ? -10.727 -5.477 18.131 1.00 93.81 207 SER A O 1
ATOM 1581 N N . ASP A 1 208 ? -8.679 -4.580 18.045 1.00 92.56 208 ASP A N 1
ATOM 1582 C CA . ASP A 1 208 ? -9.110 -3.291 17.510 1.00 92.56 208 ASP A CA 1
ATOM 1583 C C . ASP A 1 208 ? -9.129 -3.315 15.981 1.00 92.56 208 ASP A C 1
ATOM 1585 O O . ASP A 1 208 ? -8.118 -3.064 15.319 1.00 92.56 208 ASP A O 1
ATOM 1589 N N . VAL A 1 209 ? -10.308 -3.601 15.423 1.00 93.00 209 VAL A N 1
ATOM 1590 C CA . VAL A 1 209 ? -10.554 -3.564 13.980 1.00 93.00 209 VAL A CA 1
ATOM 1591 C C . VAL A 1 209 ? -11.313 -2.294 13.635 1.00 93.00 209 VAL A C 1
ATOM 1593 O O . VAL A 1 209 ? -12.421 -2.059 14.113 1.00 93.00 209 VAL A O 1
ATOM 1596 N N . PHE A 1 210 ? -10.727 -1.474 12.777 1.00 91.81 210 PHE A N 1
ATOM 1597 C CA . PHE A 1 210 ? -11.321 -0.230 12.312 1.00 91.81 210 PHE A CA 1
ATOM 1598 C C . PHE A 1 210 ? -11.929 -0.426 10.936 1.00 91.81 210 PHE A C 1
ATOM 1600 O O . PHE A 1 210 ? -11.320 -1.046 10.067 1.00 91.81 210 PHE A O 1
ATOM 1607 N N . ILE A 1 211 ? -13.122 0.119 10.735 1.00 92.25 211 ILE A N 1
ATOM 1608 C CA . ILE A 1 211 ? -13.887 -0.032 9.501 1.00 92.25 211 ILE A CA 1
ATOM 1609 C C . ILE A 1 211 ? -14.307 1.357 9.043 1.00 92.25 211 ILE A C 1
ATOM 1611 O O . ILE A 1 211 ? -15.025 2.053 9.758 1.00 92.25 211 ILE A O 1
ATOM 1615 N N . TYR A 1 212 ? -13.880 1.753 7.854 1.00 89.00 212 TYR A N 1
ATOM 1616 C CA . TYR A 1 212 ? -14.389 2.934 7.174 1.00 89.00 212 TYR A CA 1
ATOM 1617 C C . TYR A 1 212 ? -15.430 2.504 6.153 1.00 89.00 212 TYR A C 1
ATOM 1619 O O . TYR A 1 212 ? -15.116 1.757 5.224 1.00 89.00 212 TYR A O 1
ATOM 1627 N N . ASP A 1 213 ? -16.661 2.968 6.338 1.00 88.38 213 ASP A N 1
ATOM 1628 C CA . ASP A 1 213 ? -17.718 2.831 5.343 1.00 88.38 213 ASP A CA 1
ATOM 1629 C C . ASP A 1 213 ? -17.658 4.020 4.386 1.00 88.38 213 ASP A C 1
ATOM 1631 O O . ASP A 1 213 ? -17.920 5.164 4.769 1.00 88.38 213 ASP A O 1
ATOM 1635 N N . ILE A 1 214 ? -17.307 3.731 3.134 1.00 86.31 214 ILE A N 1
ATOM 1636 C CA . ILE A 1 214 ? -17.123 4.737 2.088 1.00 86.31 214 ILE A CA 1
ATOM 1637 C C . ILE A 1 214 ? -18.459 5.402 1.742 1.00 86.31 214 ILE A C 1
ATOM 1639 O O . ILE A 1 214 ? -18.488 6.595 1.452 1.00 86.31 214 ILE A O 1
ATOM 1643 N N . PHE A 1 215 ? -19.578 4.669 1.806 1.00 86.38 215 PHE A N 1
ATOM 1644 C CA . PHE A 1 215 ? -20.884 5.217 1.430 1.00 86.38 215 PHE A CA 1
ATOM 1645 C C . PHE A 1 215 ? -21.344 6.279 2.424 1.00 86.38 215 PHE A C 1
ATOM 1647 O O . PHE A 1 215 ? -21.794 7.357 2.040 1.00 86.38 215 PHE A O 1
ATOM 1654 N N . SER A 1 216 ? -21.242 5.961 3.713 1.00 87.06 216 SER A N 1
ATOM 1655 C CA . SER A 1 216 ? -21.666 6.855 4.788 1.00 87.06 216 SER A CA 1
ATOM 1656 C C . SER A 1 216 ? -20.566 7.812 5.250 1.00 87.06 216 SER A C 1
ATOM 1658 O O . SER A 1 216 ? -20.823 8.640 6.124 1.00 87.06 216 SER A O 1
ATOM 1660 N N . ASN A 1 217 ? -19.354 7.713 4.691 1.00 82.38 217 ASN A N 1
ATOM 1661 C CA . ASN A 1 217 ? -18.182 8.504 5.071 1.00 82.38 217 ASN A CA 1
ATOM 1662 C C . ASN A 1 217 ? -17.969 8.521 6.603 1.00 82.38 217 ASN A C 1
ATOM 1664 O O . ASN A 1 217 ? -17.882 9.582 7.237 1.00 82.38 217 ASN A O 1
ATOM 1668 N N . THR A 1 218 ? -17.978 7.325 7.203 1.00 84.69 218 THR A N 1
ATOM 1669 C CA . THR A 1 218 ? -18.026 7.123 8.661 1.00 84.69 218 THR A CA 1
ATOM 1670 C C . THR A 1 218 ? -17.044 6.045 9.116 1.00 84.69 218 THR A C 1
ATOM 1672 O O . THR A 1 218 ? -16.957 4.972 8.516 1.00 84.69 218 THR A O 1
ATOM 1675 N N . TRP A 1 219 ? -16.328 6.318 10.213 1.00 87.06 219 TRP A N 1
ATOM 1676 C CA . TRP A 1 219 ? -15.475 5.335 10.888 1.00 87.06 219 TRP A CA 1
ATOM 1677 C C . TRP A 1 219 ? -16.213 4.598 12.006 1.00 87.06 219 TRP A C 1
ATOM 1679 O O . TRP A 1 219 ? -16.832 5.205 12.884 1.00 87.06 219 TRP A O 1
ATOM 1689 N N . TYR A 1 220 ? -16.031 3.285 12.032 1.00 91.75 220 TYR A N 1
ATOM 1690 C CA . TYR A 1 220 ? -16.473 2.376 13.079 1.00 91.75 220 TYR A CA 1
ATOM 1691 C C . TYR A 1 220 ? -15.272 1.641 13.677 1.00 91.75 220 TYR A C 1
ATOM 1693 O O . TYR A 1 220 ? -14.263 1.419 13.007 1.00 91.75 220 TYR A O 1
ATOM 1701 N N . GLN A 1 221 ? -15.411 1.211 14.928 1.00 91.94 221 GLN A N 1
ATOM 1702 C CA . GLN A 1 221 ? -14.505 0.255 15.555 1.00 91.94 221 GLN A CA 1
ATOM 1703 C C . GLN A 1 221 ? -15.304 -0.976 15.954 1.00 91.94 221 GLN A C 1
ATOM 1705 O O . GLN A 1 221 ? -16.346 -0.877 16.604 1.00 91.94 221 GLN A O 1
ATOM 1710 N N . GLN A 1 222 ? -14.801 -2.135 15.563 1.00 92.50 222 GLN A N 1
ATOM 1711 C CA . GLN A 1 222 ? -15.328 -3.425 15.942 1.00 92.50 222 GLN A CA 1
ATOM 1712 C C . GLN A 1 222 ? -14.287 -4.149 16.785 1.00 92.50 222 GLN A C 1
ATOM 1714 O O . GLN A 1 222 ? -13.132 -4.292 16.388 1.00 92.50 222 GLN A O 1
ATOM 1719 N N . THR A 1 223 ? -14.715 -4.631 17.948 1.00 94.31 223 THR A N 1
ATOM 1720 C CA . THR A 1 223 ? -13.880 -5.499 18.770 1.00 94.31 223 THR A CA 1
ATOM 1721 C C . THR A 1 223 ? -13.902 -6.904 18.182 1.00 94.31 223 THR A C 1
ATOM 1723 O O . THR A 1 223 ? -14.945 -7.565 18.195 1.00 94.31 223 THR A O 1
ATOM 1726 N N . ALA A 1 224 ? -12.771 -7.365 17.651 1.00 92.50 224 ALA A N 1
ATOM 1727 C CA . ALA A 1 224 ? -12.625 -8.756 17.256 1.00 92.50 224 ALA A CA 1
ATOM 1728 C C . ALA A 1 224 ? -12.661 -9.648 18.502 1.00 92.50 224 ALA A C 1
ATOM 1730 O O . ALA A 1 224 ? -12.119 -9.321 19.558 1.00 92.50 224 ALA A O 1
ATOM 1731 N N . THR A 1 225 ? -13.344 -10.777 18.376 1.00 90.69 225 THR A N 1
ATOM 1732 C CA . THR A 1 225 ? -13.539 -11.745 19.456 1.00 90.69 225 THR A CA 1
ATOM 1733 C C . THR A 1 225 ? -12.859 -13.059 19.105 1.00 90.69 225 THR A C 1
ATOM 1735 O O . THR A 1 225 ? -12.601 -13.308 17.930 1.00 90.69 225 THR A O 1
ATOM 1738 N N . SER A 1 226 ? -12.706 -13.944 20.095 1.00 85.31 226 SER A N 1
ATOM 1739 C CA . SER A 1 226 ? -12.135 -15.297 19.974 1.00 85.31 226 SER A CA 1
ATOM 1740 C C . SER A 1 226 ? -10.604 -15.333 19.851 1.00 85.31 226 SER A C 1
ATOM 1742 O O . SER A 1 226 ? -9.941 -14.546 20.517 1.00 85.31 226 SER A O 1
ATOM 1744 N N . ASP A 1 227 ? -10.058 -16.300 19.114 1.00 88.88 227 ASP A N 1
ATOM 1745 C CA . ASP A 1 227 ? -8.627 -16.595 18.998 1.00 88.88 227 ASP A CA 1
ATOM 1746 C C . ASP A 1 227 ? -7.921 -15.506 18.178 1.00 88.88 227 ASP A C 1
ATOM 1748 O O . ASP A 1 227 ? -7.979 -15.490 16.946 1.00 88.88 227 ASP A O 1
ATOM 1752 N N . LEU A 1 228 ? -7.337 -14.533 18.880 1.00 91.81 228 LEU A N 1
ATOM 1753 C CA . LEU A 1 228 ? -6.678 -13.381 18.276 1.00 91.81 228 LEU A CA 1
ATOM 1754 C C . LEU A 1 228 ? -5.164 -13.600 18.210 1.00 91.81 228 LEU A C 1
ATOM 1756 O O . LEU A 1 228 ? -4.582 -14.104 19.171 1.00 91.81 228 LEU A O 1
ATOM 1760 N N . PRO A 1 229 ? -4.503 -13.155 17.128 1.00 90.81 229 PRO A N 1
ATOM 1761 C CA . PRO A 1 229 ? -3.051 -13.090 17.095 1.00 90.81 229 PRO A CA 1
ATOM 1762 C C . PRO A 1 229 ? -2.494 -12.203 18.215 1.00 90.81 229 PRO A C 1
ATOM 1764 O O . PRO A 1 229 ? -3.117 -11.213 18.609 1.00 90.81 229 PRO A O 1
ATOM 1767 N N . ASP A 1 230 ? -1.269 -12.512 18.647 1.00 90.94 230 ASP A N 1
ATOM 1768 C CA . ASP A 1 230 ? -0.456 -11.591 19.442 1.00 90.94 230 ASP A CA 1
ATOM 1769 C C . ASP A 1 230 ? -0.240 -10.252 18.712 1.00 90.94 230 ASP A C 1
ATOM 1771 O O . ASP A 1 230 ? -0.481 -10.119 17.510 1.00 90.94 230 ASP A O 1
ATOM 1775 N N . LEU A 1 231 ? 0.245 -9.250 19.447 1.00 92.44 231 LEU A N 1
ATOM 1776 C CA . LEU A 1 231 ? 0.568 -7.927 18.913 1.00 92.44 231 LEU A CA 1
ATOM 1777 C C . LEU A 1 231 ? 1.643 -8.017 17.813 1.00 92.44 231 LEU A C 1
ATOM 1779 O O . LEU A 1 231 ? 2.763 -8.456 18.083 1.00 92.44 231 LEU A O 1
ATOM 1783 N N . ARG A 1 232 ? 1.326 -7.548 16.599 1.00 88.38 232 ARG A N 1
ATOM 1784 C CA . ARG A 1 232 ? 2.206 -7.601 15.413 1.00 88.38 232 ARG A CA 1
ATOM 1785 C C . ARG A 1 232 ? 2.262 -6.273 14.671 1.00 88.38 232 ARG A C 1
ATOM 1787 O O . ARG A 1 232 ? 1.274 -5.533 14.606 1.00 88.38 232 ARG A O 1
ATOM 1794 N N . THR A 1 233 ? 3.409 -6.030 14.058 1.00 84.12 233 THR A N 1
ATOM 1795 C CA . THR A 1 233 ? 3.721 -4.904 13.167 1.00 84.12 233 THR A CA 1
ATOM 1796 C C . THR A 1 233 ? 4.365 -5.458 11.902 1.00 84.12 233 THR A C 1
ATOM 1798 O O . THR A 1 233 ? 4.860 -6.578 11.923 1.00 84.12 233 THR A O 1
ATOM 1801 N N . GLU A 1 234 ? 4.343 -4.708 10.799 1.00 75.88 234 GLU A N 1
ATOM 1802 C CA . GLU A 1 234 ? 5.076 -5.066 9.563 1.00 75.88 234 GLU A CA 1
ATOM 1803 C C . GLU A 1 234 ? 4.675 -6.432 8.968 1.00 75.88 234 GLU A C 1
ATOM 1805 O O . GLU A 1 234 ? 5.435 -7.076 8.248 1.00 75.88 234 GLU A O 1
ATOM 1810 N N . PHE A 1 235 ? 3.455 -6.885 9.262 1.00 77.56 235 PHE A N 1
ATOM 1811 C CA . PHE A 1 235 ? 2.881 -8.091 8.677 1.00 77.56 235 PHE A CA 1
ATOM 1812 C C . PHE A 1 235 ? 2.202 -7.776 7.341 1.00 77.56 235 PHE A C 1
ATOM 1814 O O . PHE A 1 235 ? 1.710 -6.671 7.107 1.00 77.56 235 PHE A O 1
ATOM 1821 N N . CYS A 1 236 ? 2.105 -8.781 6.475 1.00 76.31 236 CYS A N 1
ATOM 1822 C CA . CYS A 1 236 ? 1.353 -8.680 5.228 1.00 76.31 236 CYS A CA 1
ATOM 1823 C C . CYS A 1 236 ? -0.096 -9.134 5.435 1.00 76.31 236 CYS A C 1
ATOM 1825 O O . CYS A 1 236 ? -0.352 -10.039 6.231 1.00 76.31 236 CYS A O 1
ATOM 1827 N N . ALA A 1 237 ? -1.032 -8.567 4.669 1.00 81.50 237 ALA A N 1
ATOM 1828 C CA . ALA A 1 237 ? -2.426 -9.002 4.641 1.00 81.50 237 ALA A CA 1
ATOM 1829 C C . ALA A 1 237 ? -2.958 -9.146 3.207 1.00 81.50 237 ALA A C 1
ATOM 1831 O O . ALA A 1 237 ? -2.607 -8.371 2.322 1.00 81.50 237 ALA A O 1
ATOM 1832 N N . GLY A 1 238 ? -3.838 -10.123 2.988 1.00 82.38 238 GLY A N 1
ATOM 1833 C CA . GLY A 1 238 ? -4.550 -10.336 1.728 1.00 82.38 238 GLY A CA 1
ATOM 1834 C C . GLY A 1 238 ? -6.026 -10.642 1.964 1.00 82.38 238 GLY A C 1
ATOM 1835 O O . GLY A 1 238 ? -6.381 -11.237 2.980 1.00 82.38 238 GLY A O 1
ATOM 1836 N N . VAL A 1 239 ? -6.888 -10.237 1.029 1.00 85.56 239 VAL A N 1
ATOM 1837 C CA . VAL A 1 239 ? -8.341 -10.456 1.107 1.00 85.56 239 VAL A CA 1
ATOM 1838 C C . VAL A 1 239 ? -8.766 -11.507 0.089 1.00 85.56 239 VAL A C 1
ATOM 1840 O O . VAL A 1 239 ? -8.496 -11.367 -1.104 1.00 85.56 239 VAL A O 1
ATOM 1843 N N . SER A 1 240 ? -9.491 -12.521 0.549 1.00 86.94 240 SER A N 1
ATOM 1844 C CA . SER A 1 240 ? -10.260 -13.436 -0.291 1.00 86.94 240 SER A CA 1
ATOM 1845 C C . SER A 1 240 ? -11.759 -13.249 -0.039 1.00 86.94 240 SER A C 1
ATOM 1847 O O . SER A 1 240 ? -12.190 -12.796 1.024 1.00 86.94 240 SER A O 1
ATOM 1849 N N . SER A 1 241 ? -12.566 -13.552 -1.052 1.00 89.69 241 SER A N 1
ATOM 1850 C CA . SER A 1 241 ? -14.024 -13.400 -1.017 1.00 89.69 241 SER A CA 1
ATOM 1851 C C . SER A 1 241 ? -14.692 -14.696 -1.447 1.00 89.69 241 SER A C 1
ATOM 1853 O O . SER A 1 241 ? -14.155 -15.432 -2.280 1.00 89.69 241 SER A O 1
ATOM 1855 N N . ALA A 1 242 ? -15.861 -14.981 -0.874 1.00 91.25 242 ALA A N 1
ATOM 1856 C CA . ALA A 1 242 ? -16.755 -15.981 -1.439 1.00 91.25 242 ALA A CA 1
ATOM 1857 C C . ALA A 1 242 ? -17.183 -15.546 -2.856 1.00 91.25 242 ALA A C 1
ATOM 1859 O O . ALA A 1 242 ? -17.263 -14.343 -3.111 1.00 91.25 242 ALA A O 1
ATOM 1860 N N . PRO A 1 243 ? -17.495 -16.480 -3.776 1.00 88.38 243 PRO A N 1
ATOM 1861 C CA . PRO A 1 243 ? -17.882 -16.134 -5.149 1.00 88.38 243 PRO A CA 1
ATOM 1862 C C . PRO A 1 243 ? -19.070 -15.166 -5.265 1.00 88.38 243 PRO A C 1
ATOM 1864 O O . PRO A 1 243 ? -19.237 -14.522 -6.295 1.00 88.38 243 PRO A O 1
ATOM 1867 N N . ASP A 1 244 ? -19.897 -15.086 -4.224 1.00 89.56 244 ASP A N 1
ATOM 1868 C CA . ASP A 1 244 ? -21.082 -14.236 -4.117 1.00 89.56 244 ASP A CA 1
ATOM 1869 C C . ASP A 1 244 ? -20.875 -12.994 -3.227 1.00 89.56 244 ASP A C 1
ATOM 1871 O O . ASP A 1 244 ? -21.849 -12.325 -2.886 1.00 89.56 244 ASP A O 1
ATOM 1875 N N . ASP A 1 245 ? -19.636 -12.704 -2.802 1.00 87.38 245 ASP A N 1
ATOM 1876 C CA . ASP A 1 245 ? -19.287 -11.614 -1.875 1.00 87.38 245 ASP A CA 1
ATOM 1877 C C . ASP A 1 245 ? -20.109 -11.651 -0.548 1.00 87.38 245 ASP A C 1
ATOM 1879 O O . ASP A 1 245 ? -20.259 -10.656 0.180 1.00 87.38 245 ASP A O 1
ATOM 1883 N N . SER A 1 246 ? -20.655 -12.820 -0.179 1.00 90.44 246 SER A N 1
ATOM 1884 C CA . SER A 1 246 ? -21.417 -12.991 1.066 1.00 90.44 246 SER A CA 1
ATOM 1885 C C . SER A 1 246 ? -20.512 -12.917 2.296 1.00 90.44 246 SER A C 1
ATOM 1887 O O . SER A 1 246 ? -20.878 -12.273 3.286 1.00 90.44 246 SER A O 1
ATOM 1889 N N . SER A 1 247 ? -19.307 -13.481 2.191 1.00 91.94 247 SER A N 1
ATOM 1890 C CA . SER A 1 247 ? -18.270 -13.494 3.221 1.00 91.94 247 SER A CA 1
ATOM 1891 C C . SER A 1 247 ? -16.894 -13.159 2.654 1.00 91.94 247 SER A C 1
ATOM 1893 O O . SER A 1 247 ? -16.589 -13.470 1.502 1.00 91.94 247 SER A O 1
ATOM 1895 N N . PHE A 1 248 ? -16.043 -12.602 3.511 1.00 93.31 248 PHE A N 1
ATOM 1896 C CA . PHE A 1 248 ? -14.661 -12.255 3.204 1.00 93.31 248 PHE A CA 1
ATOM 1897 C C . PHE A 1 248 ? -13.7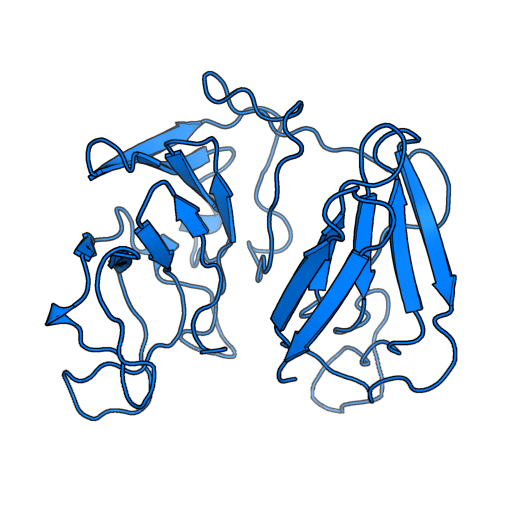41 -12.841 4.265 1.00 93.31 248 PHE A C 1
ATOM 1899 O O . PHE A 1 248 ? -14.116 -12.925 5.435 1.00 93.31 248 PHE A O 1
ATOM 1906 N N . GLN A 1 249 ? -12.534 -13.210 3.859 1.00 93.31 249 GLN A N 1
ATOM 1907 C CA . GLN A 1 249 ? -11.476 -13.639 4.758 1.00 93.31 249 GLN A CA 1
ATOM 1908 C C . GLN A 1 249 ? -10.252 -12.762 4.525 1.00 93.31 249 GLN A C 1
ATOM 1910 O O . GLN A 1 249 ? -9.804 -12.581 3.394 1.00 93.31 249 GLN A O 1
ATOM 1915 N N . ILE A 1 250 ? -9.717 -12.219 5.615 1.00 91.38 250 ILE A N 1
ATOM 1916 C CA . ILE A 1 250 ? -8.449 -11.497 5.608 1.00 91.38 250 ILE A CA 1
ATOM 1917 C C . ILE A 1 250 ? -7.397 -12.450 6.169 1.00 91.38 250 ILE A C 1
ATOM 1919 O O . ILE A 1 250 ? -7.511 -12.907 7.306 1.00 91.38 250 ILE A O 1
ATOM 1923 N N . THR A 1 251 ? -6.400 -12.790 5.362 1.00 90.19 251 THR A N 1
ATOM 1924 C CA . THR A 1 251 ? -5.282 -13.653 5.753 1.00 90.19 251 THR A CA 1
ATOM 1925 C C . THR A 1 251 ? -4.064 -12.793 6.024 1.00 90.19 251 THR A C 1
ATOM 1927 O O . THR A 1 251 ? -3.737 -11.935 5.209 1.00 90.19 251 THR A O 1
ATOM 1930 N N . ILE A 1 252 ? -3.386 -13.048 7.141 1.00 87.44 252 ILE A N 1
ATOM 1931 C CA . ILE A 1 252 ? -2.156 -12.352 7.521 1.00 87.44 252 ILE A CA 1
ATOM 1932 C C . ILE A 1 252 ? -0.957 -13.300 7.535 1.00 87.44 252 ILE A C 1
ATOM 1934 O O . ILE A 1 252 ? -1.117 -14.502 7.763 1.00 87.44 252 ILE A O 1
ATOM 1938 N N . HIS A 1 253 ? 0.241 -12.763 7.311 1.00 82.69 253 HIS A N 1
ATOM 1939 C CA . HIS A 1 253 ? 1.493 -13.513 7.400 1.00 82.69 253 HIS A CA 1
ATOM 1940 C C . HIS A 1 253 ? 2.646 -12.625 7.881 1.00 82.69 253 HIS A C 1
ATOM 1942 O O . HIS A 1 253 ? 2.758 -11.475 7.459 1.00 82.69 253 HIS A O 1
ATOM 1948 N N . GLY A 1 254 ? 3.529 -13.190 8.709 1.00 80.31 254 GLY A N 1
ATOM 1949 C CA . GLY A 1 254 ? 4.660 -12.471 9.299 1.00 80.31 254 GLY A CA 1
ATOM 1950 C C . GLY A 1 254 ? 4.256 -11.541 10.447 1.00 80.31 254 GLY A C 1
ATOM 1951 O O . GLY A 1 254 ? 3.141 -11.648 10.969 1.00 80.31 254 GLY A O 1
ATOM 1952 N N . GLY A 1 255 ? 5.189 -10.655 10.810 1.00 72.25 255 GLY A N 1
ATOM 1953 C CA . GLY A 1 255 ? 5.076 -9.698 11.917 1.00 72.25 255 GLY A CA 1
ATOM 1954 C C . GLY A 1 255 ? 5.158 -10.295 13.313 1.00 72.25 255 GLY A C 1
ATOM 1955 O O . GLY A 1 255 ? 4.695 -11.445 13.512 1.00 72.25 255 GLY A O 1
#

Foldseek 3Di:
DLQFFAWDDAPQKIKGAQAFFFAPPPPDHTDFDQKIKIAGNVDDADPPDGGYPVRIDIDGDPDPQRRFDDDPDDRHAHWHWDDDNFKTWTAFGGDDVVLVVPFQWTWIAGNVVRDIDIAGEAAGGSDDPSRGHDRDDDDQNPQADPVHGYDDDQDQPDEDHDAPFDQWDWDWAPDDDRTKIKTAWHWGPPFQDDPDPPDRTDIGFRQWIWMQDPVNSYIDTGGDDDDGDDHDGNKDWDKDADPVNPDIDIDIDDD

Radius of gyration: 18.69 Å; chains: 1; bounding box: 49×41×51 Å

pLDDT: mean 74.83, std 15.73, range [37.44, 94.31]

Secondary structure (DSSP, 8-state):
-TT--S-EEETTEEEE-SSEE-BSSS--S-EE-SEEEEEETTS----SSSB-GGGEEEEE-SSGGGG---SSSTT----EEEE-SSEEEEES---STTTTT-TTEEEEEETTTTEEEEEE-BSS----TTT---------TTS--TTS-B-------EESPPP-EES-EEEEE--SSS-EEEEE-SEE-SS--SSBTTBS-PBPPTTEEEEEETTTTEEEEEE--SSPPPP-SS-EEEEEE-TTSS-EEEEEE--